Protein AF-A0A9Q3XND7-F1 (afdb_monomer)

Secondary structure (DSSP, 8-state):
-----------------------------------------------------GGG-SEEEEEEEE----SSS-EEEEEETTS-EEEEEETTEEE--BTTB--HHHHHHHHHHHS-TT-EEEEEEPPP-SSSS-GGGEEEEEPPPTTS---SS--SSBHHHHHHHTTSEEETTTTP-SGGGTTS---HHHHTTS-SSTTHHHHHH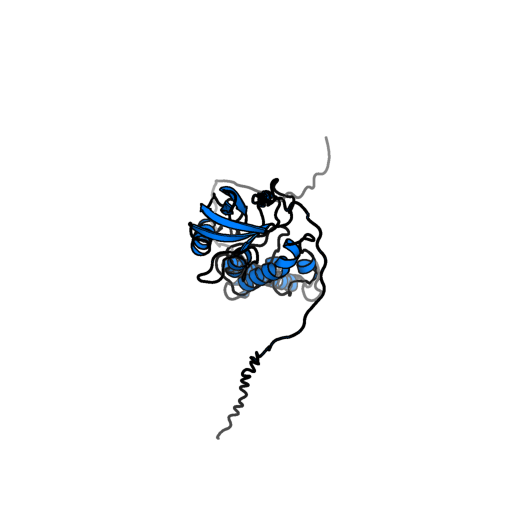HHHHHHHHHHHTT-HHHHHHHHHHHHHHHHHHHHHHHHHHHTTTTT-SSSTT---S-EEE-TT--EEE--------------------------------

Nearest PDB structures (foldseek):
  1o7l-assembly1_B  TM=6.028E-01  e=6.894E-02  Escherichia coli
  1gut-assembly1_C  TM=7.010E-01  e=2.682E-01  Clostridium pasteurianum
  1h9s-assembly1_B  TM=6.160E-01  e=1.245E-01  Escherichia coli
  2k5h-assembly1_A  TM=3.607E-01  e=4.303E-01  Methanothermobacter thermautotrophicus str. Delta H
  5jvh-assembly1_A  TM=6.180E-01  e=2.120E+00  Deinococcus radiodurans R1 = ATCC 13939 = DSM 20539

Radius of gyration: 32.99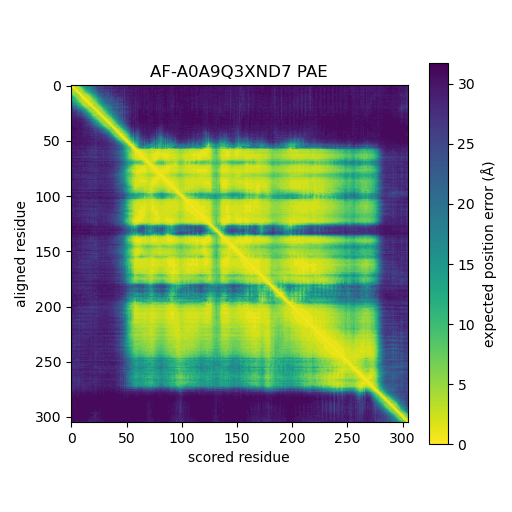 Å; Cα contacts (8 Å, |Δi|>4): 387; chains: 1; bounding box: 56×92×118 Å

Sequence (305 aa):
MSVRKWVYGGCAFATIAMFGSCINHAPDEVGAEGVTSTEGVTSTYSPQPTQTRTKYQDIWVGRVLSYPEIFSSPRLEIELEDGTTRVIEAAHTRRLYCRGTGELEAIGDRLRELTPIGSTITFVRGASTGWFGSDDDAGFIHLPENGRAATVEPFGDSVNEMLLREGRVDIADPTVNLSVMTGKALSAAQYERAPNESPNREYWSALVGAYTDAWDGRLNIQADCRHADDLAVVERDQRDAIDRIRKGPDGLYGTEDDDHNFYEFDIDGNLSIKVPEYSSDSGGSGSSGGGWGSGGGGFCRSRWC

Mean predicted aligned error: 16.5 Å

pLDDT: mean 73.0, std 23.49, range [27.2, 98.06]

Solvent-accessible surface area (backbone atoms only — not comparable to full-atom values): 19233 Å² total; per-residue (Å²): 139,84,89,86,89,88,87,82,88,83,87,83,88,86,81,87,84,86,88,77,89,85,88,88,79,87,84,85,90,87,84,89,85,88,91,82,91,75,98,66,92,76,76,82,76,74,81,68,81,74,78,68,65,63,88,78,49,60,54,43,45,31,30,30,68,52,68,57,88,64,85,52,35,59,44,38,26,29,35,35,88,88,70,50,76,47,69,34,33,35,46,47,40,27,67,38,73,37,96,89,44,61,57,63,65,60,48,52,52,49,48,44,70,76,52,36,74,69,38,48,28,15,37,39,44,34,50,70,80,90,81,65,100,67,44,85,39,25,16,44,40,17,49,37,56,92,97,51,75,38,41,86,65,75,34,84,72,32,52,49,34,52,39,17,39,50,14,57,32,39,51,34,83,64,72,65,68,67,76,86,34,74,95,51,76,86,50,70,71,61,65,66,51,37,49,91,44,72,52,42,39,76,48,36,64,55,40,53,47,24,39,46,53,6,45,78,64,45,24,64,61,30,25,58,41,46,52,52,45,54,50,51,51,50,54,48,55,50,49,55,50,52,52,48,52,33,16,21,94,84,68,47,81,94,54,97,62,42,44,86,72,46,74,44,67,50,96,88,67,50,81,44,76,59,71,79,85,73,76,87,72,90,75,91,78,82,84,88,80,82,89,81,91,86,86,83,85,79,89,80,83,83,85,86,134

Foldseek 3Di:
DDDDDDDDDDDDDDDDDDDDDDDDDDDDDDDDDDDDDDDDPPDPPPPDPPPPPQLPDQKFKWFFADFPQQDWFGWTWTQTPVRDIDIATAAQWTFDDFPNDTCSVVSVVVCCVQHPGGAMWMWRQDDDLPDDPDSSRYTFIAHDDPPDHDDSDGDDHTPLLVCLLQVRIAGVRPGDDCLVQVPHDD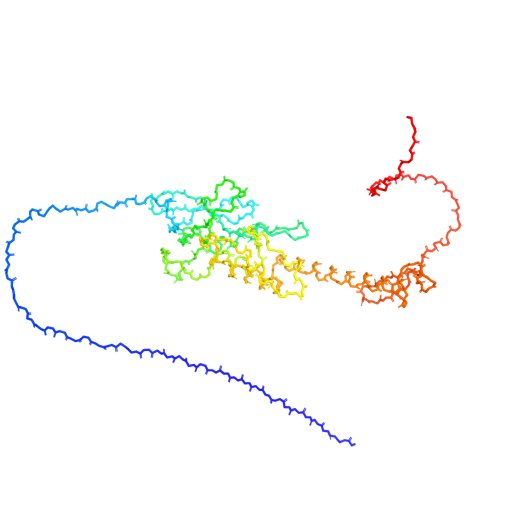DVVVLVSQDPDPPSNVCVVSNVVSNVNCLVVLHDSSVNVNVVSVVVVLVVVVVVVVLQQQCAPVSHPPDPRGDPFDWDADPVRDIDTDDPPPPPDPDDDDDDDDDDDDDDDDDDDDDDD

Structure (mmCIF, N/CA/C/O backbone):
data_AF-A0A9Q3XND7-F1
#
_entry.id   AF-A0A9Q3XND7-F1
#
loop_
_atom_site.group_PDB
_atom_site.id
_atom_site.type_symbol
_atom_site.label_atom_id
_atom_site.label_alt_id
_atom_site.label_comp_id
_atom_site.label_asym_id
_atom_site.label_entity_id
_atom_site.label_seq_id
_atom_site.pdbx_PDB_ins_code
_atom_site.Cartn_x
_atom_site.Cartn_y
_atom_site.Cartn_z
_atom_site.occupancy
_atom_site.B_iso_or_equiv
_atom_site.auth_seq_id
_atom_site.auth_comp_id
_atom_site.auth_asym_id
_atom_site.auth_atom_id
_atom_site.pdbx_PDB_model_num
ATOM 1 N N . MET A 1 1 ? 11.153 -44.136 -41.443 1.00 40.28 1 MET A N 1
ATOM 2 C CA . MET A 1 1 ? 12.018 -44.488 -40.292 1.00 40.28 1 MET A CA 1
ATOM 3 C C . MET A 1 1 ? 11.697 -43.491 -39.182 1.00 40.28 1 MET A C 1
ATOM 5 O O . MET A 1 1 ? 12.041 -42.335 -39.317 1.00 40.28 1 MET A O 1
ATOM 9 N N . SER A 1 2 ? 10.695 -43.742 -38.341 1.00 37.91 2 SER A N 1
ATOM 10 C CA . SER A 1 2 ? 10.697 -44.580 -37.129 1.00 37.91 2 SER A CA 1
ATOM 11 C C . SER A 1 2 ? 11.510 -44.012 -35.950 1.00 37.91 2 SER A C 1
ATOM 13 O O . SER A 1 2 ? 12.695 -44.292 -35.838 1.00 37.91 2 SER A O 1
ATOM 15 N N . VAL A 1 3 ? 10.776 -43.311 -35.070 1.00 43.69 3 VAL A N 1
ATOM 16 C CA . VAL A 1 3 ? 10.759 -43.360 -33.588 1.00 43.69 3 VAL A CA 1
ATOM 17 C C . VAL A 1 3 ? 12.055 -43.038 -32.816 1.00 43.69 3 VAL A C 1
ATOM 19 O O . VAL A 1 3 ? 13.002 -43.812 -32.852 1.00 43.69 3 VAL A O 1
ATOM 22 N N . ARG A 1 4 ? 12.006 -42.018 -31.936 1.00 45.41 4 ARG A N 1
ATOM 23 C CA . ARG A 1 4 ? 11.957 -42.209 -30.463 1.00 45.41 4 ARG A CA 1
ATOM 24 C C . ARG A 1 4 ? 11.701 -40.911 -29.681 1.00 45.41 4 ARG A C 1
ATOM 26 O O . ARG A 1 4 ? 12.410 -39.926 -29.822 1.00 45.41 4 ARG A O 1
ATOM 33 N N . LYS A 1 5 ? 10.661 -40.983 -28.842 1.00 47.28 5 LYS A N 1
ATOM 34 C CA . LYS A 1 5 ? 10.315 -40.082 -27.734 1.00 47.28 5 LYS A CA 1
ATOM 35 C C . LYS A 1 5 ? 11.210 -40.387 -26.528 1.00 47.28 5 LYS A C 1
ATOM 37 O O . LYS A 1 5 ? 11.522 -41.558 -26.322 1.00 47.28 5 LYS A O 1
ATOM 42 N N . TRP A 1 6 ? 11.462 -39.389 -25.683 1.00 47.25 6 TRP A N 1
ATOM 43 C CA . TRP A 1 6 ? 11.723 -39.604 -24.258 1.00 47.25 6 TRP A CA 1
ATOM 44 C C . TRP A 1 6 ? 10.928 -38.601 -23.422 1.00 47.25 6 TRP A C 1
ATOM 46 O O . TRP A 1 6 ? 10.998 -37.395 -23.631 1.00 47.25 6 TRP A O 1
ATOM 56 N N . VAL A 1 7 ? 10.137 -39.167 -22.513 1.00 43.25 7 VAL A N 1
ATOM 57 C CA . VAL A 1 7 ? 9.377 -38.535 -21.436 1.00 43.25 7 VAL A CA 1
ATOM 58 C C . VAL A 1 7 ? 9.975 -39.081 -20.143 1.00 43.25 7 VAL A C 1
ATOM 60 O O . VAL A 1 7 ? 10.061 -40.296 -20.006 1.00 43.25 7 VAL A O 1
ATOM 63 N N . TYR A 1 8 ? 10.332 -38.200 -19.214 1.00 48.06 8 TYR A N 1
ATOM 64 C CA . TYR A 1 8 ? 10.445 -38.439 -17.769 1.00 48.06 8 TYR A CA 1
ATOM 65 C C . TYR A 1 8 ? 10.180 -37.060 -17.131 1.00 48.06 8 TYR A C 1
ATOM 67 O O . TYR A 1 8 ? 10.821 -36.097 -17.529 1.00 48.06 8 TYR A O 1
ATOM 75 N N . GLY A 1 9 ? 9.202 -36.806 -16.258 1.00 38.66 9 GLY A N 1
ATOM 76 C CA . GLY A 1 9 ? 8.489 -37.680 -15.333 1.00 38.66 9 GLY A CA 1
ATOM 77 C C . GLY A 1 9 ? 9.132 -37.567 -13.951 1.00 38.66 9 GLY A C 1
ATOM 78 O O . GLY A 1 9 ? 10.105 -38.265 -13.692 1.00 38.66 9 GLY A O 1
ATOM 79 N N . GLY A 1 10 ? 8.610 -36.692 -13.086 1.00 39.72 10 GLY A N 1
ATOM 80 C CA . GLY A 1 10 ? 9.117 -36.504 -11.724 1.00 39.72 10 GLY A CA 1
ATOM 81 C C . GLY A 1 10 ? 8.263 -35.547 -10.893 1.00 39.72 10 GLY A C 1
ATOM 82 O O . GLY A 1 10 ? 8.660 -34.415 -10.651 1.00 39.72 10 GLY A O 1
ATOM 83 N N . CYS A 1 11 ? 7.078 -36.000 -10.480 1.00 37.44 11 CYS A N 1
ATOM 84 C CA . CYS A 1 11 ? 6.292 -35.376 -9.416 1.00 37.44 11 CYS A CA 1
ATOM 85 C C . CYS A 1 11 ? 6.876 -35.777 -8.054 1.00 37.44 11 CYS A C 1
ATOM 87 O O . CYS A 1 11 ? 7.124 -36.961 -7.831 1.00 37.44 11 CYS A O 1
ATOM 89 N N . ALA A 1 12 ? 7.011 -34.831 -7.127 1.00 43.03 12 ALA A N 1
ATOM 90 C CA . ALA A 1 12 ? 7.201 -35.129 -5.712 1.00 43.03 12 ALA A CA 1
ATOM 91 C C . ALA A 1 12 ? 6.124 -34.395 -4.907 1.00 43.03 12 ALA A C 1
ATOM 93 O O . ALA A 1 12 ? 6.121 -33.171 -4.813 1.00 43.03 12 ALA A O 1
ATOM 94 N N . PHE A 1 13 ? 5.190 -35.174 -4.365 1.00 38.25 13 PHE A N 1
ATOM 95 C CA . PHE A 1 13 ? 4.272 -34.763 -3.312 1.00 38.25 13 PHE A CA 1
ATOM 96 C C . PHE A 1 13 ? 4.969 -34.987 -1.968 1.00 38.25 13 PHE A C 1
ATOM 98 O O . PHE A 1 13 ? 5.513 -36.066 -1.739 1.00 38.25 13 PHE A O 1
ATOM 105 N N . ALA A 1 14 ? 4.919 -34.004 -1.072 1.00 43.53 14 ALA A N 1
ATOM 106 C CA . ALA A 1 14 ? 5.235 -34.200 0.337 1.00 43.53 14 ALA A CA 1
ATOM 107 C C . ALA A 1 14 ? 4.014 -33.788 1.163 1.00 43.53 14 ALA A C 1
ATOM 109 O O . ALA A 1 14 ? 3.559 -32.647 1.103 1.00 43.53 14 ALA A O 1
ATOM 110 N N . THR A 1 15 ? 3.459 -34.751 1.892 1.00 42.66 15 THR A N 1
ATOM 111 C CA . THR A 1 15 ? 2.276 -34.609 2.742 1.00 42.66 15 THR A CA 1
ATOM 112 C C . THR A 1 15 ? 2.693 -34.817 4.200 1.00 42.66 15 THR A C 1
ATOM 114 O O . THR A 1 15 ? 3.280 -35.841 4.522 1.00 42.66 15 THR A O 1
ATOM 117 N N . ILE A 1 16 ? 2.391 -33.808 5.025 1.00 42.16 16 ILE A N 1
ATOM 118 C CA . ILE A 1 16 ? 1.951 -33.790 6.438 1.00 42.16 16 ILE A CA 1
ATOM 119 C C . ILE A 1 16 ? 2.603 -34.758 7.449 1.00 42.16 16 ILE A C 1
ATOM 121 O O . ILE A 1 16 ? 2.462 -35.973 7.359 1.00 42.16 16 ILE A O 1
ATOM 125 N N . ALA A 1 17 ? 3.074 -34.187 8.565 1.00 42.44 17 ALA A N 1
ATOM 126 C CA . ALA A 1 17 ? 2.919 -34.797 9.887 1.00 42.44 17 ALA A CA 1
ATOM 127 C C . ALA A 1 17 ? 2.472 -33.733 10.908 1.00 42.44 17 ALA A C 1
ATOM 129 O O . ALA A 1 17 ? 3.243 -32.856 11.291 1.00 42.44 17 ALA A O 1
ATOM 130 N N . MET A 1 18 ? 1.205 -33.812 11.323 1.00 41.06 18 MET A N 1
ATOM 131 C CA . MET A 1 18 ? 0.688 -33.179 12.536 1.00 41.06 18 MET A CA 1
ATOM 132 C C . MET A 1 18 ? 1.029 -34.080 13.725 1.00 41.06 18 MET A C 1
ATOM 134 O O . MET A 1 18 ? 0.719 -35.270 13.689 1.00 41.06 18 MET A O 1
ATOM 138 N N . PHE A 1 19 ? 1.590 -33.516 14.793 1.00 46.59 19 PHE A N 1
ATOM 139 C CA . PHE A 1 19 ? 1.587 -34.154 16.108 1.00 46.59 19 PHE A CA 1
ATOM 140 C C . PHE A 1 19 ? 0.701 -33.339 17.040 1.00 46.59 19 PHE A C 1
ATOM 142 O O . PHE A 1 19 ? 1.058 -32.248 17.475 1.00 46.59 19 PHE A O 1
ATOM 149 N N . GLY A 1 20 ? -0.482 -33.888 17.300 1.00 31.86 20 GLY A N 1
ATOM 150 C CA . GLY A 1 20 ? -1.363 -33.469 18.371 1.00 31.86 20 GLY A CA 1
ATOM 151 C C . GLY A 1 20 ? -1.272 -34.422 19.563 1.00 31.86 20 GLY A C 1
ATOM 152 O O . GLY A 1 20 ? -1.158 -35.631 19.386 1.00 31.86 20 GLY A O 1
ATOM 153 N N . SER A 1 21 ? -1.447 -33.813 20.737 1.00 35.31 21 SER A N 1
ATOM 154 C CA . SER A 1 21 ? -2.067 -34.340 21.959 1.00 35.31 21 SER A CA 1
ATOM 155 C C . SER A 1 21 ? -1.305 -35.362 22.815 1.00 35.31 21 SER A C 1
ATOM 157 O O . SER A 1 21 ? -0.936 -36.435 22.355 1.00 35.31 21 SER A O 1
ATOM 159 N N . CYS A 1 22 ? -1.190 -35.061 24.115 1.00 34.50 22 CYS A N 1
ATOM 160 C CA . CYS A 1 22 ? -1.987 -35.759 25.131 1.00 34.50 22 CYS A CA 1
ATOM 161 C C . CYS A 1 22 ? -2.033 -34.984 26.463 1.00 34.50 22 CYS A C 1
ATOM 163 O O . CYS A 1 22 ? -1.015 -34.566 27.009 1.00 34.50 22 CYS A O 1
ATOM 165 N N . ILE A 1 23 ? -3.266 -34.829 26.948 1.00 39.59 23 ILE A N 1
ATOM 166 C CA . ILE A 1 23 ? -3.718 -34.392 28.277 1.00 39.59 23 ILE A CA 1
ATOM 167 C C . ILE A 1 23 ? -3.683 -35.600 29.242 1.00 39.59 23 ILE A C 1
ATOM 169 O O . ILE A 1 23 ? -3.682 -36.739 28.770 1.00 39.59 23 ILE A O 1
ATOM 173 N N . ASN A 1 24 ? -3.739 -35.319 30.557 1.00 39.62 24 ASN A N 1
ATOM 174 C CA . ASN A 1 24 ? -4.218 -36.128 31.711 1.00 39.62 24 ASN A CA 1
ATOM 175 C C . ASN A 1 24 ? -3.116 -36.288 32.775 1.00 39.62 24 ASN A C 1
ATOM 177 O O . ASN A 1 24 ? -1.965 -36.504 32.425 1.00 39.62 24 ASN A O 1
ATOM 181 N N . HIS A 1 25 ? -3.343 -36.255 34.089 1.00 37.16 25 HIS A N 1
ATOM 182 C CA . HIS A 1 25 ? -4.507 -36.068 34.961 1.00 37.16 25 HIS A CA 1
ATOM 183 C C . HIS A 1 25 ? -3.920 -35.811 36.369 1.00 37.16 25 HIS A C 1
ATOM 185 O O . HIS A 1 25 ? -2.886 -36.390 36.705 1.00 37.16 25 HIS A O 1
ATOM 191 N N . ALA A 1 26 ? -4.576 -34.992 37.196 1.00 42.53 26 ALA A N 1
ATOM 192 C CA . ALA A 1 26 ? -4.377 -35.010 38.651 1.00 42.53 26 ALA A CA 1
ATOM 193 C C . ALA A 1 26 ? -5.002 -36.286 39.257 1.00 42.53 26 ALA A C 1
ATOM 195 O O . ALA A 1 26 ? -5.875 -36.886 38.619 1.00 42.53 26 ALA A O 1
ATOM 196 N N . PRO A 1 27 ? -4.563 -36.711 40.457 1.00 53.28 27 PRO A N 1
ATOM 197 C CA . PRO A 1 27 ? -5.452 -36.517 41.613 1.00 53.28 27 PRO A CA 1
ATOM 198 C C . PRO A 1 27 ? -4.756 -36.215 42.967 1.00 53.28 27 PRO A C 1
ATOM 200 O O . PRO A 1 27 ? -3.707 -36.769 43.283 1.00 53.28 27 PRO A O 1
ATOM 203 N N . ASP A 1 28 ? -5.396 -35.309 43.714 1.00 39.88 28 ASP A N 1
ATOM 204 C CA . ASP A 1 28 ? -5.837 -35.308 45.128 1.00 39.88 28 ASP A CA 1
ATOM 205 C C . ASP A 1 28 ? -4.973 -35.773 46.332 1.00 39.88 28 ASP A C 1
ATOM 207 O O . ASP A 1 28 ? -4.565 -36.925 46.426 1.00 39.88 28 ASP A O 1
ATOM 211 N N . GLU A 1 29 ? -4.907 -34.831 47.302 1.00 41.03 29 GLU A N 1
ATOM 212 C CA . GLU A 1 29 ? -4.984 -34.898 48.793 1.00 41.03 29 GLU A CA 1
ATOM 213 C C . GLU A 1 29 ? -3.935 -35.740 49.581 1.00 41.03 29 GLU A C 1
ATOM 215 O O . GLU A 1 29 ? -3.416 -36.731 49.095 1.00 41.03 29 GLU A O 1
ATOM 220 N N . VAL A 1 30 ? -3.482 -35.440 50.817 1.00 40.94 30 VAL A N 1
ATOM 221 C CA . VAL A 1 30 ? -4.137 -34.969 52.062 1.00 40.94 30 VAL A CA 1
ATOM 222 C C . VAL A 1 30 ? -3.067 -34.473 53.085 1.00 40.94 30 VAL A C 1
ATOM 224 O O . VAL A 1 30 ? -1.967 -35.025 53.119 1.00 40.94 30 VAL A O 1
ATOM 227 N N . GLY A 1 31 ? -3.427 -33.547 53.998 1.00 36.25 31 GLY A N 1
ATOM 228 C CA . GLY A 1 31 ? -2.846 -33.388 55.362 1.00 36.25 31 GLY A CA 1
ATOM 229 C C . GLY A 1 31 ? -2.309 -31.975 55.688 1.00 36.25 31 GLY A C 1
ATOM 230 O O . GLY A 1 31 ? -1.262 -31.608 55.172 1.00 36.25 31 GLY A O 1
ATOM 231 N N . ALA A 1 32 ? -3.028 -31.064 56.375 1.00 40.78 32 ALA A N 1
ATOM 232 C CA . ALA A 1 32 ? -3.323 -30.982 57.830 1.00 40.78 32 ALA A CA 1
ATOM 233 C C . ALA A 1 32 ? -2.024 -30.846 58.679 1.00 40.78 32 ALA A C 1
ATOM 235 O O . ALA A 1 32 ? -1.130 -31.659 58.506 1.00 40.78 32 ALA A O 1
ATOM 236 N N . GLU A 1 33 ? -1.763 -29.897 59.591 1.00 37.84 33 GLU A N 1
ATOM 237 C CA . GLU A 1 33 ? -2.506 -28.896 60.381 1.00 37.84 33 GLU A CA 1
ATOM 238 C C . GLU A 1 33 ? -1.514 -27.793 60.856 1.00 37.84 33 GLU A C 1
ATOM 240 O O . GLU A 1 33 ? -0.303 -28.016 60.836 1.00 37.84 33 GLU A O 1
ATOM 245 N N . GLY A 1 34 ? -1.987 -26.642 61.367 1.00 34.28 34 GLY A N 1
ATOM 246 C CA . GLY A 1 34 ? -1.123 -25.712 62.124 1.00 34.28 34 GLY A CA 1
ATOM 247 C C . GLY A 1 34 ? -1.685 -24.306 62.380 1.00 34.28 34 GLY A C 1
ATOM 248 O O . GLY A 1 34 ? -1.517 -23.403 61.573 1.00 34.28 34 GLY A O 1
ATOM 249 N N . VAL A 1 35 ? -2.330 -24.134 63.534 1.00 41.91 35 VAL A N 1
ATOM 250 C CA . VAL A 1 35 ? -3.026 -22.951 64.086 1.00 41.91 35 VAL A CA 1
ATOM 251 C C . VAL A 1 35 ? -2.103 -21.766 64.428 1.00 41.91 35 VAL A C 1
ATOM 253 O O . VAL A 1 35 ? -1.100 -21.988 65.097 1.00 41.91 35 VAL A O 1
ATOM 256 N N . THR A 1 36 ? -2.501 -20.509 64.146 1.00 36.97 36 THR A N 1
ATOM 257 C CA . THR A 1 36 ? -2.628 -19.417 65.159 1.00 36.97 36 THR A CA 1
ATOM 258 C C . THR A 1 36 ? -3.337 -18.162 64.624 1.00 36.97 36 THR A C 1
ATOM 260 O O . THR A 1 36 ? -3.051 -17.683 63.531 1.00 36.97 36 THR A O 1
ATOM 263 N N . SER A 1 37 ? -4.264 -17.634 65.431 1.00 41.84 37 SER A N 1
ATOM 264 C CA . SER A 1 37 ? -5.029 -16.402 65.212 1.00 41.84 37 SER A CA 1
ATOM 265 C C . SER A 1 37 ? -4.185 -15.133 65.314 1.00 41.84 37 SER A C 1
ATOM 267 O O . SER A 1 37 ? -3.451 -14.967 66.287 1.00 41.84 37 SER A O 1
ATOM 269 N N . THR A 1 38 ? -4.462 -14.169 64.433 1.00 40.75 38 THR A N 1
ATOM 270 C CA . THR A 1 38 ? -4.345 -12.742 64.759 1.00 40.75 38 THR A CA 1
ATOM 271 C C . THR A 1 38 ? -5.534 -12.010 64.150 1.00 40.75 38 THR A C 1
ATOM 273 O O . THR A 1 38 ? -5.731 -12.016 62.936 1.00 40.75 38 THR A O 1
ATOM 276 N N . GLU A 1 39 ? -6.351 -11.409 65.008 1.00 46.00 39 GLU A N 1
ATOM 277 C CA . GLU A 1 39 ? -7.428 -10.504 64.626 1.00 46.00 39 GLU A CA 1
ATOM 278 C C . GLU A 1 39 ? -6.832 -9.289 63.905 1.00 46.00 39 GLU A C 1
ATOM 280 O O . GLU A 1 39 ? -6.068 -8.512 64.476 1.00 46.00 39 GLU A O 1
ATOM 285 N N . GLY A 1 40 ? -7.175 -9.139 62.629 1.00 37.16 40 GLY A N 1
ATOM 286 C CA . GLY A 1 40 ? -6.847 -7.979 61.814 1.00 37.16 40 GLY A CA 1
ATOM 287 C C . GLY A 1 40 ? -8.099 -7.542 61.074 1.00 37.16 40 GLY A C 1
ATOM 288 O O . GLY A 1 40 ? -8.629 -8.281 60.245 1.00 37.16 40 GLY A O 1
ATOM 289 N N . VAL A 1 41 ? -8.589 -6.350 61.409 1.00 43.19 41 VAL A N 1
ATOM 290 C CA . VAL A 1 41 ? -9.704 -5.664 60.749 1.00 43.19 41 VAL A CA 1
ATOM 291 C C . VAL A 1 41 ? -9.487 -5.701 59.234 1.00 43.19 41 VAL A C 1
ATOM 293 O O . VAL A 1 41 ? -8.657 -4.974 58.693 1.00 43.19 41 VAL A O 1
ATOM 296 N N . THR A 1 42 ? -10.217 -6.577 58.544 1.00 33.91 42 THR A N 1
ATOM 297 C CA . THR A 1 42 ? -10.163 -6.668 57.086 1.00 33.91 42 THR A CA 1
ATOM 298 C C . THR A 1 42 ? -11.093 -5.600 56.534 1.00 33.91 42 THR A C 1
ATOM 300 O O . THR A 1 42 ? -12.298 -5.801 56.395 1.00 33.91 42 THR A O 1
ATOM 303 N N . SER A 1 43 ? -10.519 -4.425 56.276 1.00 40.47 43 SER A N 1
ATOM 304 C CA . SER A 1 43 ? -11.125 -3.414 55.417 1.00 40.47 43 SER A CA 1
ATOM 305 C C . SER A 1 43 ? -11.456 -4.076 54.082 1.00 40.47 43 SER A C 1
ATOM 307 O O . SER A 1 43 ? -10.560 -4.521 53.363 1.00 40.47 43 SER A O 1
ATOM 309 N N . THR A 1 44 ? -12.744 -4.197 53.769 1.00 35.84 44 THR A N 1
ATOM 310 C CA . THR A 1 44 ? -13.216 -4.650 52.461 1.00 35.84 44 THR A CA 1
ATOM 311 C C . THR A 1 44 ? -12.940 -3.520 51.473 1.00 35.84 44 THR A C 1
ATOM 313 O O . THR A 1 44 ? -13.799 -2.694 51.173 1.00 35.84 44 THR A O 1
ATOM 316 N N . TYR A 1 45 ? -11.691 -3.431 51.017 1.00 37.06 45 TYR A N 1
ATOM 317 C CA . TYR A 1 45 ? -11.328 -2.610 49.876 1.00 37.06 45 TYR A CA 1
ATOM 318 C C . TYR A 1 45 ? -11.985 -3.249 48.657 1.00 37.06 45 TYR A C 1
ATOM 320 O O . TYR A 1 45 ? -11.495 -4.234 48.112 1.00 37.06 45 TYR A O 1
ATOM 328 N N . SER A 1 46 ? -13.144 -2.724 48.273 1.00 35.25 46 SER A N 1
ATOM 329 C CA . SER A 1 46 ? -13.654 -2.892 46.920 1.00 35.25 46 SER A CA 1
ATOM 330 C C . SER A 1 46 ? -12.740 -2.047 46.035 1.00 35.25 46 SER A C 1
ATOM 332 O O . SER A 1 46 ? -12.814 -0.819 46.149 1.00 35.25 46 SER A O 1
ATOM 334 N N . PRO A 1 47 ? -11.857 -2.624 45.197 1.00 35.56 47 PRO A N 1
ATOM 335 C CA . PRO A 1 47 ? -11.147 -1.815 44.225 1.00 35.56 47 PRO A CA 1
ATOM 336 C C . PRO A 1 47 ? -12.210 -1.174 43.332 1.00 35.56 47 PRO A C 1
ATOM 338 O O . PRO A 1 47 ? -12.908 -1.859 42.585 1.00 35.56 47 PRO A O 1
ATOM 341 N N . GLN A 1 48 ? -12.384 0.145 43.443 1.00 33.47 48 GLN A N 1
ATOM 342 C CA . GLN A 1 48 ? -12.988 0.881 42.343 1.00 33.47 48 GLN A CA 1
ATOM 343 C C . GLN A 1 48 ? -12.115 0.598 41.116 1.00 33.47 48 GLN A C 1
ATOM 345 O O . GLN A 1 48 ? -10.886 0.628 41.258 1.00 33.47 48 GLN A O 1
ATOM 350 N N . PRO A 1 49 ? -12.700 0.302 39.940 1.00 33.94 49 PRO A N 1
ATOM 351 C CA . PRO A 1 49 ? -11.921 0.168 38.722 1.00 33.94 49 PRO A CA 1
ATOM 352 C C . PRO A 1 49 ? -11.132 1.462 38.570 1.00 33.94 49 PRO A C 1
ATOM 354 O O . PRO A 1 49 ? -11.693 2.544 38.386 1.00 33.94 49 PRO A O 1
ATOM 357 N N . THR A 1 50 ? -9.820 1.357 38.758 1.00 35.28 50 THR A N 1
ATOM 358 C CA . THR A 1 50 ? -8.912 2.453 38.474 1.00 35.28 50 THR A CA 1
ATOM 359 C C . THR A 1 50 ? -9.044 2.638 36.975 1.00 35.28 50 THR A C 1
ATOM 361 O O . THR A 1 50 ? -8.632 1.762 36.221 1.00 35.28 50 THR A O 1
ATOM 364 N N . GLN A 1 51 ? -9.726 3.705 36.551 1.00 38.47 51 GLN A N 1
ATOM 365 C CA . GLN A 1 51 ? -9.773 4.119 35.154 1.00 38.47 51 GLN A CA 1
ATOM 366 C C . GLN A 1 51 ? -8.339 4.454 34.753 1.00 38.47 51 GLN A C 1
ATOM 368 O O . GLN A 1 51 ? -7.880 5.591 34.871 1.00 38.47 51 GLN A O 1
ATOM 373 N N . THR A 1 52 ? -7.583 3.432 34.366 1.00 41.59 52 THR A N 1
ATOM 374 C CA . THR A 1 52 ? -6.300 3.604 33.708 1.00 41.59 52 THR A CA 1
ATOM 375 C C . THR A 1 52 ? -6.607 4.428 32.476 1.00 41.59 52 THR A C 1
ATOM 377 O O . THR A 1 52 ? -7.441 4.041 31.666 1.00 41.59 52 THR A O 1
ATOM 380 N N . ARG A 1 53 ? -6.024 5.622 32.392 1.00 51.06 53 ARG A N 1
ATOM 381 C CA . ARG A 1 53 ? -6.310 6.575 31.324 1.00 51.06 53 ARG A CA 1
ATOM 382 C C . ARG A 1 53 ? -5.851 5.954 30.005 1.00 51.06 53 ARG A C 1
ATOM 384 O O . ARG A 1 53 ? -4.669 6.037 29.679 1.00 51.06 53 ARG A O 1
ATOM 391 N N . THR A 1 54 ? -6.789 5.337 29.286 1.00 58.06 54 THR A N 1
ATOM 392 C CA . THR A 1 54 ? -6.585 4.492 28.096 1.00 58.06 54 THR A CA 1
ATOM 393 C C . THR A 1 54 ? -5.676 5.163 27.071 1.00 58.06 54 THR A C 1
ATOM 395 O O . THR A 1 54 ? -4.820 4.518 26.486 1.00 58.06 54 THR A O 1
ATOM 398 N N . LYS A 1 55 ? -5.738 6.501 26.967 1.00 51.44 55 LYS A N 1
ATOM 399 C CA . LYS A 1 55 ? -4.876 7.328 26.101 1.00 51.44 55 LYS A CA 1
ATOM 400 C C . LYS A 1 55 ? -3.364 7.040 26.216 1.00 51.44 55 LYS A C 1
ATOM 402 O O . LYS A 1 55 ? -2.643 7.253 25.247 1.00 51.44 55 LYS A O 1
ATOM 407 N N . TYR A 1 56 ? -2.863 6.633 27.381 1.00 58.78 56 TYR A N 1
ATOM 408 C CA . TYR A 1 56 ? -1.427 6.380 27.582 1.00 58.78 56 TYR A CA 1
ATOM 409 C C . TYR A 1 56 ? -1.037 4.908 27.460 1.00 58.78 56 TYR A C 1
ATOM 411 O O . TYR A 1 56 ? 0.113 4.574 27.719 1.00 58.78 56 TYR A O 1
ATOM 419 N N . GLN A 1 57 ? -1.984 4.036 27.118 1.00 62.09 57 GLN A N 1
ATOM 420 C CA . GLN A 1 57 ? -1.681 2.647 26.810 1.00 62.09 57 GLN A CA 1
ATOM 421 C C . GLN A 1 57 ? -1.163 2.541 25.376 1.00 62.09 57 GLN A C 1
ATOM 423 O O . GLN A 1 57 ? -1.619 3.272 24.495 1.00 62.09 57 GLN A O 1
ATOM 428 N N . ASP A 1 58 ? -0.241 1.608 25.161 1.00 81.62 58 ASP A N 1
ATOM 429 C CA . ASP A 1 58 ? 0.322 1.306 23.841 1.00 81.62 58 ASP A CA 1
ATOM 430 C C . ASP A 1 58 ? -0.644 0.476 22.983 1.00 81.62 58 ASP A C 1
ATOM 432 O O . ASP A 1 58 ? -0.471 0.364 21.774 1.00 81.62 58 ASP A O 1
ATOM 436 N N . ILE A 1 59 ? -1.680 -0.105 23.598 1.00 90.06 59 ILE A N 1
ATOM 437 C CA . ILE A 1 59 ? -2.697 -0.908 22.921 1.00 90.06 59 ILE A CA 1
ATOM 438 C C . ILE A 1 59 ? -4.078 -0.462 23.385 1.00 90.06 59 ILE A C 1
ATOM 440 O O . ILE A 1 59 ? -4.335 -0.372 24.586 1.00 90.06 59 ILE A O 1
ATOM 444 N N . TRP A 1 60 ? -4.970 -0.213 22.430 1.00 92.12 60 TRP A N 1
ATOM 445 C CA . TRP A 1 60 ? -6.363 0.143 22.660 1.00 92.12 60 TRP A CA 1
ATOM 446 C C . TRP A 1 60 ? -7.285 -0.922 22.082 1.00 92.12 60 TRP A C 1
ATOM 448 O O . TRP A 1 60 ? -7.063 -1.426 20.984 1.00 92.12 60 TRP A O 1
ATOM 458 N N . VAL A 1 61 ? -8.365 -1.218 22.796 1.00 94.44 61 VAL A N 1
ATOM 459 C CA . VAL A 1 61 ? -9.519 -1.921 22.236 1.00 94.44 61 VAL A CA 1
ATOM 460 C C . VAL A 1 61 ? -10.618 -0.891 22.047 1.00 94.44 61 VAL A C 1
ATOM 462 O O . VAL A 1 61 ? -10.910 -0.109 22.955 1.00 94.44 61 VAL A O 1
ATOM 465 N N . GLY A 1 62 ? -11.200 -0.855 20.853 1.00 95.12 62 GLY A N 1
ATOM 466 C CA . GLY A 1 62 ? -12.207 0.143 20.527 1.00 95.12 62 GLY A CA 1
ATOM 467 C C . GLY A 1 62 ? -13.223 -0.336 19.509 1.00 95.12 62 GLY A C 1
ATOM 468 O O . GLY A 1 62 ? -13.045 -1.363 18.856 1.00 95.12 62 GLY A O 1
ATOM 469 N N . ARG A 1 63 ? -14.310 0.421 19.383 1.00 97.62 63 ARG A N 1
ATOM 470 C CA . ARG A 1 63 ? -15.384 0.185 18.418 1.00 97.62 63 ARG A CA 1
ATOM 471 C C . ARG A 1 63 ? -15.346 1.230 17.316 1.00 97.62 63 ARG A C 1
ATOM 473 O O . ARG A 1 63 ? -15.286 2.418 17.610 1.00 97.62 63 ARG A O 1
ATOM 480 N N . VAL A 1 64 ? -15.451 0.801 16.063 1.00 97.94 64 VAL A N 1
ATOM 481 C CA . VAL A 1 64 ? -15.482 1.701 14.904 1.00 97.94 64 VAL A CA 1
ATOM 482 C C . VAL A 1 64 ? -16.774 2.512 14.902 1.00 97.94 64 VAL A C 1
ATOM 484 O O . VAL A 1 64 ? -17.869 1.946 14.901 1.00 97.94 64 VAL A O 1
ATOM 487 N N . LEU A 1 65 ? -16.647 3.837 14.887 1.00 98.06 65 LEU A N 1
ATOM 488 C CA . LEU A 1 65 ? -17.762 4.782 14.851 1.00 98.06 65 LEU A CA 1
ATOM 489 C C . LEU A 1 65 ? -17.977 5.361 13.455 1.00 98.06 65 LEU A C 1
ATOM 491 O O . LEU A 1 65 ? -19.109 5.418 12.975 1.00 98.06 65 LEU A O 1
ATOM 495 N N . SER A 1 66 ? -16.903 5.828 12.820 1.00 97.50 66 SER A N 1
ATOM 496 C CA . SER A 1 66 ? -16.975 6.550 11.552 1.00 97.50 66 SER A CA 1
ATOM 497 C C . SER A 1 66 ? -15.659 6.455 10.769 1.00 97.50 66 SER A C 1
ATOM 499 O O . SER A 1 66 ? -14.651 5.952 11.271 1.00 97.50 66 SER A O 1
ATOM 501 N N . TYR A 1 67 ? -15.674 6.946 9.528 1.00 95.62 67 TYR A N 1
ATOM 502 C CA . TYR A 1 67 ? -14.492 7.061 8.670 1.00 95.62 67 TYR A CA 1
ATOM 503 C C . TYR A 1 67 ? -14.295 8.539 8.341 1.00 95.62 67 TYR A C 1
ATOM 505 O O . TYR A 1 67 ? -14.981 9.058 7.452 1.00 95.62 67 TYR A O 1
ATOM 513 N N . PRO A 1 68 ? -13.407 9.235 9.069 1.00 91.81 68 PRO A N 1
ATOM 514 C CA . PRO A 1 68 ? -13.009 10.591 8.728 1.00 91.81 68 PRO A CA 1
ATOM 515 C C . PRO A 1 68 ? -12.476 10.673 7.295 1.00 91.81 68 PRO A C 1
ATOM 517 O O . PRO A 1 68 ? -12.058 9.673 6.709 1.00 91.81 68 PRO A O 1
ATOM 520 N N . GLU A 1 69 ? -12.460 11.881 6.734 1.00 87.31 69 GLU A N 1
ATOM 521 C CA . GLU A 1 69 ? -11.907 12.102 5.399 1.00 87.31 69 GLU A CA 1
ATOM 522 C C . GLU A 1 69 ? -10.446 11.621 5.321 1.00 87.31 69 GLU A C 1
ATOM 524 O O . GLU A 1 69 ? -9.599 11.954 6.162 1.00 87.31 69 GLU A O 1
ATOM 529 N N . ILE A 1 70 ? -10.176 10.800 4.304 1.00 80.88 70 ILE A N 1
ATOM 530 C CA . ILE A 1 70 ? -8.862 10.228 4.019 1.00 80.88 70 ILE A CA 1
ATOM 531 C C . ILE A 1 70 ? -8.097 11.242 3.166 1.00 80.88 70 ILE A C 1
ATOM 533 O O . ILE A 1 70 ? -8.366 11.386 1.975 1.00 80.88 70 ILE A O 1
ATOM 537 N N . PHE A 1 71 ? -7.137 11.943 3.771 1.00 76.94 71 PHE A N 1
ATOM 538 C CA . PHE A 1 71 ? -6.276 12.892 3.055 1.00 76.94 71 PHE A CA 1
ATOM 539 C C . PHE A 1 71 ? -5.068 12.192 2.431 1.00 76.94 71 PHE A C 1
ATOM 541 O O . PHE A 1 71 ? -4.854 12.234 1.219 1.00 76.94 71 PHE A O 1
ATOM 548 N N . SER A 1 72 ? -4.282 11.536 3.279 1.00 82.06 72 SER A N 1
ATOM 549 C CA . SER A 1 72 ? -3.049 10.849 2.900 1.00 82.06 72 SER A CA 1
ATOM 550 C C . SER A 1 72 ? -3.054 9.393 3.313 1.00 82.06 72 SER A C 1
ATOM 552 O O . SER A 1 72 ? -2.494 8.594 2.585 1.00 82.06 72 SER A O 1
ATOM 554 N N . SER A 1 73 ? -3.702 9.037 4.416 1.00 88.12 73 SER A N 1
ATOM 555 C CA . SER A 1 73 ? -3.588 7.708 5.011 1.00 88.12 73 SER A CA 1
ATOM 556 C C . SER A 1 73 ? -4.960 7.209 5.465 1.00 88.12 73 SER A C 1
ATOM 558 O O . SER A 1 73 ? -5.818 8.038 5.792 1.00 88.12 73 SER A O 1
ATOM 560 N N . PRO A 1 74 ? -5.199 5.886 5.492 1.00 92.19 74 PRO A N 1
ATOM 561 C CA . PRO A 1 74 ? -6.433 5.304 6.016 1.00 92.19 74 PRO A CA 1
ATOM 562 C C . PRO A 1 74 ? -6.671 5.719 7.474 1.00 92.19 74 PRO A C 1
ATOM 564 O O . PRO A 1 74 ? -5.765 5.621 8.304 1.00 92.19 74 PRO A O 1
ATOM 567 N N . ARG A 1 75 ? -7.890 6.176 7.790 1.00 93.31 75 ARG A N 1
ATOM 568 C CA . ARG A 1 75 ? -8.258 6.683 9.121 1.00 93.31 75 ARG A CA 1
ATOM 569 C C . ARG A 1 75 ? -9.594 6.131 9.593 1.00 93.31 75 ARG A C 1
ATOM 571 O O . ARG A 1 75 ? -10.513 5.951 8.795 1.00 93.31 75 ARG A O 1
ATOM 578 N N . LEU A 1 76 ? -9.699 5.922 10.901 1.00 95.06 76 LEU A N 1
ATOM 579 C CA . LEU A 1 76 ? -10.908 5.475 11.589 1.00 95.06 76 LEU A CA 1
ATOM 580 C C . LEU A 1 76 ? -11.190 6.397 12.767 1.00 95.06 76 LEU A C 1
ATOM 582 O O . LEU A 1 76 ? -10.271 6.800 13.471 1.00 95.06 76 LEU A O 1
ATOM 586 N N . GLU A 1 77 ? -12.458 6.683 13.027 1.00 96.00 77 GLU A N 1
ATOM 587 C CA . GLU A 1 77 ? -12.877 7.174 14.335 1.00 96.00 77 GLU A CA 1
ATOM 588 C C . GLU A 1 77 ? -13.353 5.988 15.170 1.00 96.00 77 GLU A C 1
ATOM 590 O O . GLU A 1 77 ? -14.220 5.226 14.734 1.00 96.00 77 GLU A O 1
ATOM 595 N N . ILE A 1 78 ? -12.788 5.830 16.364 1.00 96.44 78 ILE A N 1
ATOM 596 C CA . ILE A 1 78 ? -13.110 4.750 17.292 1.00 96.44 78 ILE A CA 1
ATOM 597 C C . ILE A 1 78 ? -13.562 5.291 18.645 1.00 96.44 78 ILE A C 1
ATOM 599 O O . ILE A 1 78 ? -13.130 6.357 19.082 1.00 96.44 78 ILE A O 1
ATOM 603 N N . GLU A 1 79 ? -14.404 4.523 19.322 1.00 96.19 79 GLU A N 1
ATOM 604 C CA . GLU A 1 79 ? -14.748 4.698 20.731 1.00 96.19 79 GLU A CA 1
ATOM 605 C C . GLU A 1 79 ? -13.972 3.691 21.575 1.00 96.19 79 GLU A C 1
ATOM 607 O O . GLU A 1 79 ? -14.015 2.492 21.298 1.00 96.19 79 GLU A O 1
ATOM 612 N N . LEU A 1 80 ? -13.272 4.175 22.596 1.00 93.38 80 LEU A N 1
ATOM 613 C CA . LEU A 1 80 ? -12.533 3.358 23.554 1.00 93.38 80 LEU A CA 1
ATOM 614 C C . LEU A 1 80 ? -13.442 2.880 24.696 1.00 93.38 80 LEU A C 1
ATOM 616 O O . LEU A 1 80 ? -14.532 3.409 24.907 1.00 93.38 80 LEU A O 1
ATOM 620 N N . GLU A 1 81 ? -12.973 1.911 25.485 1.00 88.25 81 GLU A N 1
ATOM 621 C CA . GLU A 1 81 ? -13.726 1.371 26.632 1.00 88.25 81 GLU A CA 1
ATOM 622 C C . GLU A 1 81 ? -14.110 2.428 27.682 1.00 88.25 81 GLU A C 1
ATOM 624 O O . GLU A 1 81 ? -15.140 2.307 28.343 1.00 88.25 81 GLU A O 1
ATOM 629 N N . ASP A 1 82 ? -13.311 3.490 27.822 1.00 87.06 82 ASP A N 1
ATOM 630 C CA . ASP A 1 82 ? -13.594 4.614 28.722 1.00 87.06 82 ASP A CA 1
ATOM 631 C C . ASP A 1 82 ? -14.624 5.618 28.162 1.00 87.06 82 ASP A C 1
ATOM 633 O O . ASP A 1 82 ? -14.898 6.642 28.793 1.00 87.06 82 ASP A O 1
ATOM 637 N N . GLY A 1 83 ? -15.200 5.329 26.989 1.00 90.06 83 GLY A N 1
ATOM 638 C CA . GLY A 1 83 ? -16.166 6.171 26.285 1.00 90.06 83 GLY A CA 1
ATOM 639 C C . GLY A 1 83 ? -15.539 7.357 25.552 1.00 90.06 83 GLY A C 1
ATOM 640 O O . GLY A 1 83 ? -16.262 8.201 25.021 1.00 90.06 83 GLY A O 1
ATOM 641 N N . THR A 1 84 ? -14.207 7.476 25.527 1.00 90.94 84 THR A N 1
ATOM 642 C CA . THR A 1 84 ? -13.544 8.531 24.758 1.00 90.94 84 THR A CA 1
ATOM 643 C C . THR A 1 84 ? -13.453 8.166 23.283 1.00 90.94 84 THR A C 1
ATOM 645 O O . THR A 1 84 ? -13.244 7.010 22.923 1.00 90.94 84 THR A O 1
ATOM 648 N N . THR A 1 85 ? -13.581 9.172 22.416 1.00 93.75 85 THR A N 1
ATOM 649 C CA . THR A 1 85 ? -13.387 9.001 20.976 1.00 93.75 85 THR A CA 1
ATOM 650 C C . THR A 1 85 ? -11.973 9.391 20.549 1.00 93.75 85 THR A C 1
ATOM 652 O O . THR A 1 85 ? -11.346 10.310 21.102 1.00 93.75 85 THR A O 1
ATOM 655 N N . ARG A 1 86 ? -11.450 8.665 19.560 1.00 91.56 86 ARG A N 1
ATOM 656 C CA . ARG A 1 86 ? -10.142 8.900 18.940 1.00 91.56 86 ARG A CA 1
ATOM 657 C C . ARG A 1 86 ? -10.243 8.747 17.437 1.00 91.56 86 ARG A C 1
ATOM 659 O O . ARG A 1 86 ? -10.923 7.849 16.957 1.00 91.56 86 ARG A O 1
ATOM 666 N N . VAL A 1 87 ? -9.526 9.598 16.712 1.00 92.69 87 VAL A N 1
ATOM 667 C CA . VAL A 1 87 ? -9.295 9.398 15.284 1.00 92.69 87 VAL A CA 1
ATOM 668 C C . VAL A 1 87 ? -7.920 8.786 15.132 1.00 92.69 87 VAL A C 1
ATOM 670 O O . VAL A 1 87 ? -6.935 9.468 15.381 1.00 92.69 87 VAL A O 1
ATOM 673 N N . ILE A 1 88 ? -7.876 7.525 14.724 1.00 92.38 88 ILE A N 1
ATOM 674 C CA . ILE A 1 88 ? -6.644 6.779 14.507 1.00 92.38 88 ILE A CA 1
ATOM 675 C C . ILE A 1 88 ? -6.286 6.704 13.026 1.00 92.38 88 ILE A C 1
ATOM 677 O O . ILE A 1 88 ? -7.155 6.771 12.152 1.00 92.38 88 ILE A O 1
ATOM 681 N N . GLU A 1 89 ? -5.000 6.547 12.753 1.00 92.12 89 GLU A N 1
ATOM 682 C CA . GLU A 1 89 ? -4.418 6.450 11.420 1.00 92.12 89 GLU A CA 1
ATOM 683 C C . GLU A 1 89 ? -3.630 5.146 11.270 1.00 92.12 89 GLU A C 1
ATOM 685 O O . GLU A 1 89 ? -2.935 4.709 12.188 1.00 92.12 89 GLU A O 1
ATOM 690 N N . ALA A 1 90 ? -3.728 4.516 10.101 1.00 92.44 90 ALA A N 1
ATOM 691 C CA . ALA A 1 90 ? -2.931 3.343 9.775 1.00 92.44 90 ALA A CA 1
ATOM 692 C C . ALA A 1 90 ? -1.463 3.750 9.533 1.00 92.44 90 ALA A C 1
ATOM 694 O O . ALA A 1 90 ? -1.109 4.265 8.468 1.00 92.44 90 ALA A O 1
ATOM 695 N N . ALA A 1 91 ? -0.603 3.504 10.524 1.00 90.19 91 ALA A N 1
ATOM 696 C CA . ALA A 1 91 ? 0.823 3.812 10.486 1.00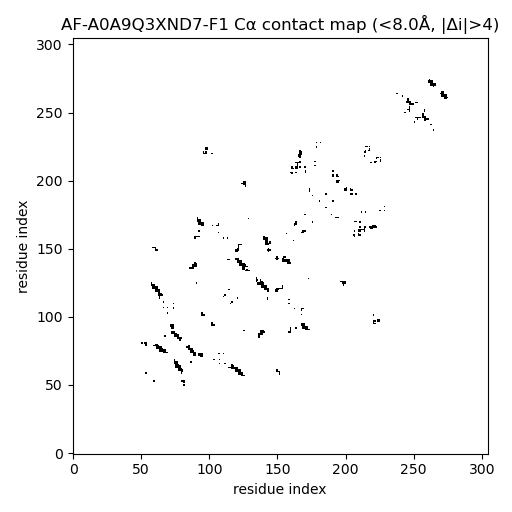 90.19 91 ALA A CA 1
ATOM 697 C C . ALA A 1 91 ? 1.515 3.224 9.254 1.00 90.19 91 ALA A C 1
ATOM 699 O O . ALA A 1 91 ? 1.204 2.118 8.802 1.00 90.19 91 ALA A O 1
ATOM 700 N N . HIS A 1 92 ? 2.486 3.981 8.742 1.00 89.00 92 HIS A N 1
ATOM 701 C CA . HIS A 1 92 ? 3.314 3.642 7.585 1.00 89.00 92 HIS A CA 1
ATOM 702 C C . HIS A 1 92 ? 2.561 3.384 6.284 1.00 89.00 92 HIS A C 1
ATOM 704 O O . HIS A 1 92 ? 3.185 2.994 5.304 1.00 89.00 92 HIS A O 1
ATOM 710 N N . THR A 1 93 ? 1.251 3.604 6.232 1.00 91.44 93 THR A N 1
ATOM 711 C CA . THR A 1 93 ? 0.484 3.469 4.997 1.00 91.44 93 THR A CA 1
ATOM 712 C C . THR A 1 93 ? 0.086 4.842 4.509 1.00 91.44 93 THR A C 1
ATOM 714 O O . THR A 1 93 ? -0.396 5.665 5.281 1.00 91.44 93 THR A O 1
ATOM 717 N N . ARG A 1 94 ? 0.262 5.092 3.217 1.00 90.25 94 ARG A N 1
ATOM 718 C CA . ARG A 1 94 ? -0.294 6.280 2.578 1.00 90.25 94 ARG A CA 1
ATOM 719 C C . ARG A 1 94 ? -0.936 5.916 1.248 1.00 90.25 94 ARG A C 1
ATOM 721 O O . ARG A 1 94 ? -0.754 4.835 0.694 1.00 90.25 94 ARG A O 1
ATOM 728 N N . ARG A 1 95 ? -1.709 6.853 0.724 1.00 89.56 95 ARG A N 1
ATOM 729 C CA . ARG A 1 95 ? -2.302 6.797 -0.597 1.00 89.56 95 ARG A CA 1
ATOM 730 C C . ARG A 1 95 ? -1.184 6.695 -1.625 1.00 89.56 95 ARG A C 1
ATOM 732 O O . ARG A 1 95 ? -0.367 7.607 -1.763 1.00 89.56 95 ARG A O 1
ATOM 739 N N . LEU A 1 96 ? -1.256 5.632 -2.410 1.00 88.69 96 LEU A N 1
ATOM 740 C CA . LEU A 1 96 ? -0.394 5.437 -3.555 1.00 88.69 96 LEU A CA 1
ATOM 741 C C . LEU A 1 96 ? -0.851 6.308 -4.732 1.00 88.69 96 LEU A C 1
ATOM 743 O O . LEU A 1 96 ? -2.045 6.434 -5.024 1.00 88.69 96 LEU A O 1
ATOM 747 N N . TYR A 1 97 ? 0.127 6.898 -5.414 1.00 86.12 97 TYR A N 1
ATOM 748 C CA . TYR A 1 97 ? -0.067 7.668 -6.635 1.00 86.12 97 TYR A CA 1
ATOM 749 C C . TYR A 1 97 ? 0.697 7.019 -7.785 1.00 86.12 97 TYR A C 1
ATOM 751 O O . TYR A 1 97 ? 1.927 6.980 -7.773 1.00 86.12 97 TYR A O 1
ATOM 759 N N . CYS A 1 98 ? -0.028 6.587 -8.812 1.00 84.50 98 CYS A N 1
ATOM 760 C CA . CYS A 1 98 ? 0.547 6.056 -10.044 1.00 84.50 98 CYS A CA 1
ATOM 761 C C . CYS A 1 98 ? 0.027 6.875 -11.225 1.00 84.50 98 CYS A C 1
ATOM 763 O O . CYS A 1 98 ? -1.180 6.985 -11.441 1.00 84.50 98 CYS A O 1
ATOM 765 N N . ARG A 1 99 ? 0.939 7.497 -11.987 1.00 77.38 99 ARG A N 1
ATOM 766 C CA . ARG A 1 99 ? 0.619 8.280 -13.203 1.00 77.38 99 ARG A CA 1
ATOM 767 C C . ARG A 1 99 ? -0.460 9.362 -13.006 1.00 77.38 99 ARG A C 1
ATOM 769 O O . ARG A 1 99 ? -1.255 9.629 -13.900 1.00 77.38 99 ARG A O 1
ATOM 776 N N . GLY A 1 100 ? -0.494 9.993 -11.831 1.00 72.75 100 GLY A N 1
ATOM 777 C CA . GLY A 1 100 ? -1.474 11.038 -11.507 1.00 72.75 100 GLY A CA 1
ATOM 778 C C . GLY A 1 100 ? -2.863 10.517 -11.123 1.00 72.75 100 GLY A C 1
ATOM 779 O O . GLY A 1 100 ? -3.743 11.318 -10.820 1.00 72.75 100 GLY A O 1
ATOM 780 N N . THR A 1 101 ? -3.051 9.199 -11.078 1.00 73.06 101 THR A N 1
ATOM 781 C CA . THR A 1 101 ? -4.229 8.563 -10.483 1.00 73.06 101 THR A CA 1
ATOM 782 C C . THR A 1 101 ? -3.905 8.110 -9.062 1.00 73.06 101 THR A C 1
ATOM 784 O O . THR A 1 101 ? -2.756 7.816 -8.732 1.00 73.06 101 THR A O 1
ATOM 787 N N . GLY A 1 102 ? -4.912 8.105 -8.195 1.00 75.88 102 GLY A N 1
ATOM 788 C CA . GLY A 1 102 ? -4.801 7.577 -6.841 1.00 75.88 102 GLY A CA 1
ATOM 789 C C . GLY A 1 102 ? -6.184 7.199 -6.333 1.00 75.88 102 GLY A C 1
ATOM 790 O O . GLY A 1 102 ? -7.117 7.980 -6.516 1.00 75.88 102 GLY A O 1
ATOM 791 N N . GLU A 1 103 ? -6.318 6.051 -5.683 1.00 83.94 103 GLU A N 1
ATOM 792 C CA . GLU A 1 103 ? -7.614 5.416 -5.404 1.00 83.94 103 GLU A CA 1
ATOM 793 C C . GLU A 1 103 ? -8.124 5.671 -3.973 1.00 83.94 103 GLU A C 1
ATOM 795 O O . GLU A 1 103 ? -8.340 4.740 -3.200 1.00 83.94 103 GLU A O 1
ATOM 800 N N . LEU A 1 104 ? -8.337 6.938 -3.594 1.00 87.19 104 LEU A N 1
ATOM 801 C CA . LEU A 1 104 ? -8.840 7.269 -2.245 1.00 87.19 104 LEU A CA 1
ATOM 802 C C . LEU A 1 104 ? -10.182 6.603 -1.927 1.00 87.19 104 LEU A C 1
ATOM 804 O O . LEU A 1 104 ? -10.373 6.101 -0.822 1.00 87.19 104 LEU A O 1
ATOM 808 N N . GLU A 1 105 ? -11.097 6.592 -2.895 1.00 89.25 105 GLU A N 1
ATOM 809 C CA . GLU A 1 105 ? -12.420 5.992 -2.727 1.00 89.25 105 GLU A CA 1
ATOM 810 C C . GLU A 1 105 ? -12.319 4.480 -2.500 1.00 89.25 105 GLU A C 1
ATOM 812 O O . GLU A 1 105 ? -12.879 3.979 -1.529 1.00 89.25 105 GLU A O 1
ATOM 817 N N . ALA A 1 106 ? -11.504 3.773 -3.293 1.00 91.25 106 ALA A N 1
ATOM 818 C CA . ALA A 1 106 ? -11.322 2.329 -3.145 1.00 91.25 106 ALA A CA 1
ATOM 819 C C . ALA A 1 106 ? -10.629 1.949 -1.825 1.00 91.25 106 ALA A C 1
ATOM 821 O O . ALA A 1 106 ? -10.969 0.929 -1.226 1.00 91.25 106 ALA A O 1
ATOM 822 N N . ILE A 1 107 ? -9.680 2.765 -1.343 1.00 93.75 107 ILE A N 1
ATOM 823 C CA . ILE A 1 107 ? -9.085 2.591 -0.006 1.00 93.75 107 ILE A CA 1
ATOM 824 C C . ILE A 1 107 ? -10.172 2.736 1.066 1.00 93.75 107 ILE A C 1
ATOM 826 O O . ILE A 1 107 ? -10.264 1.900 1.964 1.00 93.75 107 ILE A O 1
ATOM 830 N N . GLY A 1 108 ? -11.010 3.773 0.963 1.00 93.88 108 GLY A N 1
ATOM 831 C CA . GLY A 1 108 ? -12.111 4.013 1.893 1.00 93.88 108 GLY A CA 1
ATOM 832 C C . GLY A 1 108 ? -13.141 2.883 1.901 1.00 93.88 108 GLY A C 1
ATOM 833 O O . GLY A 1 108 ? -13.528 2.421 2.971 1.00 93.88 108 GLY A O 1
ATOM 834 N N . ASP A 1 109 ? -13.552 2.396 0.732 1.00 94.81 109 ASP A N 1
ATOM 835 C CA . ASP A 1 109 ? -14.489 1.275 0.609 1.00 94.81 109 ASP A CA 1
ATOM 836 C C . ASP A 1 109 ? -13.921 -0.009 1.200 1.00 94.81 109 ASP A C 1
ATOM 838 O O . ASP A 1 109 ? -14.598 -0.691 1.972 1.00 94.81 109 ASP A O 1
ATOM 842 N N . ARG A 1 110 ? -12.649 -0.306 0.916 1.00 95.75 110 ARG A N 1
ATOM 843 C CA . ARG A 1 110 ? -12.001 -1.488 1.477 1.00 95.75 110 ARG A CA 1
ATOM 844 C C . ARG A 1 110 ? -11.860 -1.393 2.993 1.00 95.75 110 ARG A C 1
ATOM 846 O O . ARG A 1 110 ? -12.095 -2.374 3.692 1.00 95.75 110 ARG A O 1
ATOM 853 N N . LEU A 1 111 ? -11.535 -0.213 3.517 1.00 96.19 111 LEU A N 1
ATOM 854 C CA . LEU A 1 111 ? -11.475 0.017 4.957 1.00 96.19 111 LEU A CA 1
ATOM 855 C C . LEU A 1 111 ? -12.846 -0.194 5.618 1.00 96.19 111 LEU A C 1
ATOM 857 O O . LEU A 1 111 ? -12.913 -0.823 6.672 1.00 96.19 111 LEU A O 1
ATOM 861 N N . ARG A 1 112 ? -13.939 0.249 4.982 1.00 96.88 112 ARG A N 1
ATOM 862 C CA . ARG A 1 112 ? -15.316 -0.001 5.451 1.00 96.88 112 ARG A CA 1
ATOM 863 C C . ARG A 1 112 ? -15.677 -1.480 5.460 1.00 96.88 112 ARG A C 1
ATOM 865 O O . ARG A 1 112 ? -16.371 -1.927 6.366 1.00 96.88 112 ARG A O 1
ATOM 872 N N . GLU A 1 113 ? -15.214 -2.224 4.463 1.00 97.00 113 GLU A N 1
ATOM 873 C CA . GLU A 1 113 ? -15.433 -3.667 4.378 1.00 97.00 113 GLU A CA 1
ATOM 874 C C . GLU A 1 113 ? -14.667 -4.422 5.472 1.00 97.00 113 GLU A C 1
ATOM 876 O O . GLU A 1 113 ? -15.234 -5.290 6.132 1.00 97.00 113 GLU A O 1
ATOM 881 N N . LEU A 1 114 ? -13.396 -4.068 5.693 1.00 96.44 114 LEU A N 1
ATOM 882 C CA . LEU A 1 114 ? -12.538 -4.706 6.695 1.00 96.44 114 LEU A CA 1
ATOM 883 C C . LEU A 1 114 ? -12.941 -4.348 8.127 1.00 96.44 114 LEU A C 1
ATOM 885 O O . LEU A 1 114 ? -12.867 -5.188 9.020 1.00 96.44 114 LEU A O 1
ATOM 889 N N . THR A 1 115 ? -13.378 -3.109 8.351 1.00 96.62 115 THR A N 1
ATOM 890 C CA . THR A 1 115 ? -13.704 -2.583 9.683 1.00 96.62 115 THR A CA 1
ATOM 891 C C . THR A 1 115 ? -15.110 -1.985 9.735 1.00 96.62 115 THR A C 1
ATOM 893 O O . THR A 1 115 ? -15.228 -0.784 9.956 1.00 96.62 115 THR A O 1
ATOM 896 N N . PRO A 1 116 ? -16.200 -2.753 9.535 1.00 97.12 116 PRO A N 1
ATOM 897 C CA . PRO A 1 116 ? -17.551 -2.189 9.479 1.00 97.12 116 PRO A CA 1
ATOM 898 C C . PRO A 1 116 ? -17.906 -1.365 10.723 1.00 97.12 116 PRO A C 1
ATOM 900 O O . PRO A 1 116 ? -17.469 -1.689 11.831 1.00 97.12 116 PRO A O 1
ATOM 903 N N . ILE A 1 117 ? -18.737 -0.329 10.572 1.00 97.62 117 ILE A N 1
ATOM 904 C CA . ILE A 1 117 ? -19.213 0.477 11.710 1.00 97.62 117 ILE A CA 1
ATOM 905 C C . ILE A 1 117 ? -19.836 -0.442 12.766 1.00 97.62 117 ILE A C 1
ATOM 907 O O . ILE A 1 117 ? -20.656 -1.307 12.459 1.00 97.62 117 ILE A O 1
ATOM 911 N N . GLY A 1 118 ? -19.441 -0.245 14.021 1.00 96.25 118 GLY A N 1
ATOM 912 C CA . GLY A 1 118 ? -19.865 -1.058 15.155 1.00 96.25 118 GLY A CA 1
ATOM 913 C C . GLY A 1 118 ? -18.992 -2.287 15.418 1.00 96.25 118 GLY A C 1
ATOM 914 O O . GLY A 1 118 ? -19.133 -2.886 16.484 1.00 96.25 118 GLY A O 1
ATOM 915 N N . SER A 1 119 ? -18.075 -2.646 14.512 1.00 96.38 119 SER A N 1
ATOM 916 C CA . SER A 1 119 ? -17.078 -3.693 14.765 1.00 96.38 119 SER A CA 1
ATOM 917 C C . SER A 1 119 ? -16.064 -3.255 15.823 1.00 96.38 119 SER A C 1
ATOM 919 O O . SER A 1 119 ? -15.776 -2.066 15.984 1.00 96.38 119 SER A O 1
ATOM 921 N N . THR A 1 120 ? -15.539 -4.225 16.568 1.00 96.69 120 THR A N 1
ATOM 922 C CA . THR A 1 120 ? -14.450 -4.008 17.525 1.00 96.69 120 THR A CA 1
ATOM 923 C C . THR A 1 120 ? -13.108 -4.249 16.853 1.00 96.69 120 THR A C 1
ATOM 925 O O . THR A 1 120 ? -12.992 -5.211 16.097 1.00 96.69 120 THR A O 1
ATOM 928 N N . ILE A 1 121 ? -12.100 -3.450 17.185 1.00 97.06 121 ILE A N 1
ATOM 929 C CA . ILE A 1 121 ? -10.724 -3.587 16.702 1.00 97.06 121 ILE A CA 1
ATOM 930 C C . ILE A 1 121 ? -9.729 -3.534 17.865 1.00 97.06 121 ILE A C 1
ATOM 932 O O . ILE A 1 121 ? -10.027 -2.977 18.927 1.00 97.06 121 ILE A O 1
ATOM 936 N N . THR A 1 122 ? -8.534 -4.068 17.629 1.00 96.62 122 THR A N 1
ATOM 937 C CA . THR A 1 122 ? -7.359 -3.848 18.477 1.00 96.62 122 THR A CA 1
ATOM 938 C C . THR A 1 122 ? -6.442 -2.872 17.758 1.00 96.62 122 THR A C 1
ATOM 940 O O . THR A 1 122 ? -6.023 -3.127 16.634 1.00 96.62 122 THR A O 1
ATOM 943 N N . PHE A 1 123 ? -6.133 -1.745 18.381 1.00 95.06 123 PHE A N 1
ATOM 944 C CA . PHE A 1 123 ? -5.214 -0.751 17.849 1.00 95.06 123 PHE A CA 1
ATOM 945 C C . PHE A 1 123 ? -3.915 -0.780 18.644 1.00 95.06 123 PHE A C 1
ATOM 947 O O . PHE A 1 123 ? -3.915 -0.520 19.844 1.00 95.06 123 PHE A O 1
ATOM 954 N N . VAL A 1 124 ? -2.812 -1.092 17.976 1.00 93.06 124 VAL A N 1
A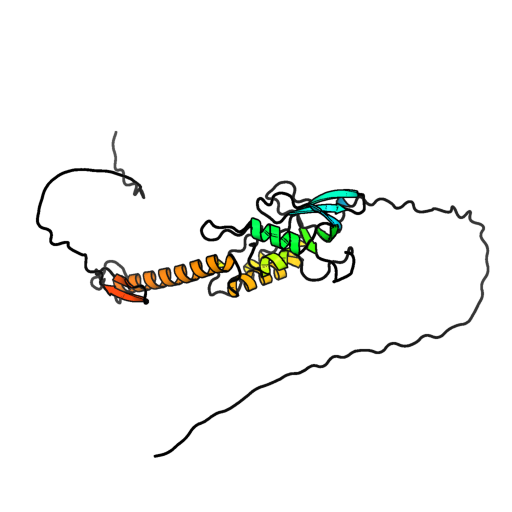TOM 955 C CA . VAL A 1 124 ? -1.466 -1.051 18.547 1.00 93.06 124 VAL A CA 1
ATOM 956 C C . VAL A 1 124 ? -0.838 0.269 18.138 1.00 93.06 124 VAL A C 1
ATOM 958 O O . VAL A 1 124 ? -0.568 0.495 16.960 1.00 93.06 124 VAL A O 1
ATOM 961 N N . ARG A 1 125 ? -0.627 1.159 19.101 1.00 89.88 125 ARG A N 1
ATOM 962 C CA . ARG A 1 125 ? -0.098 2.494 18.853 1.00 89.88 125 ARG A CA 1
ATOM 963 C C . ARG A 1 125 ? 1.331 2.402 18.326 1.00 89.88 125 ARG A C 1
ATOM 965 O O . ARG A 1 125 ? 2.179 1.743 18.919 1.00 89.88 125 ARG A O 1
ATOM 972 N N . GLY A 1 126 ? 1.579 3.058 17.200 1.00 84.56 126 GLY A N 1
ATOM 973 C CA . GLY A 1 126 ? 2.901 3.181 16.612 1.00 84.56 126 GLY A CA 1
ATOM 974 C C . GLY A 1 126 ? 3.758 4.192 17.366 1.00 84.56 126 GLY A C 1
ATOM 975 O O . GLY A 1 126 ? 3.265 5.035 18.119 1.00 84.56 126 GLY A O 1
ATOM 976 N N . ALA A 1 127 ? 5.063 4.120 17.142 1.00 75.00 127 ALA A N 1
ATOM 977 C CA . ALA A 1 127 ? 5.981 5.138 17.625 1.00 75.00 127 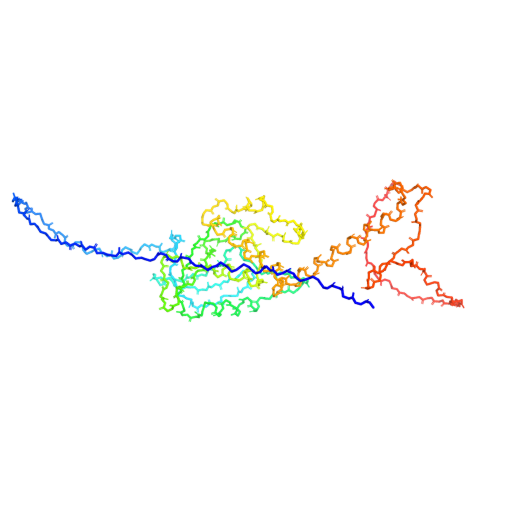ALA A CA 1
ATOM 978 C C . ALA A 1 127 ? 5.955 6.368 16.697 1.00 75.00 127 ALA A C 1
ATOM 980 O O . ALA A 1 127 ? 5.768 6.223 15.485 1.00 75.00 127 ALA A O 1
ATOM 981 N N . SER A 1 128 ? 6.105 7.569 17.263 1.00 64.38 128 SER A N 1
ATOM 982 C CA . SER A 1 128 ? 5.985 8.846 16.541 1.00 64.38 128 SER A CA 1
ATOM 983 C C . SER A 1 128 ? 6.997 8.938 15.395 1.00 64.38 128 SER A C 1
ATOM 985 O O . SER A 1 128 ? 8.199 8.803 15.606 1.00 64.38 128 SER A O 1
ATOM 987 N N . THR A 1 129 ? 6.529 9.198 14.172 1.00 55.97 129 THR A N 1
ATOM 988 C CA . THR A 1 129 ? 7.384 9.318 12.976 1.00 55.97 129 THR A CA 1
ATOM 989 C C . THR A 1 129 ? 7.762 10.766 12.629 1.00 55.97 129 THR A C 1
ATOM 991 O O . THR A 1 129 ? 8.534 11.007 11.701 1.00 55.97 129 THR A O 1
ATOM 994 N N . GLY A 1 130 ? 7.317 11.749 13.417 1.00 47.97 130 GLY A N 1
ATOM 995 C CA . GLY A 1 130 ? 7.926 13.074 13.548 1.00 47.97 130 GLY A CA 1
ATOM 996 C C . GLY A 1 130 ? 7.697 14.059 12.396 1.00 47.97 130 GLY A C 1
ATOM 997 O O . GLY A 1 130 ? 8.299 15.134 12.420 1.00 47.97 130 GLY A O 1
ATOM 998 N N . TRP A 1 131 ? 6.855 13.747 11.403 1.00 48.62 131 TRP A N 1
ATOM 999 C CA . TRP A 1 131 ? 6.653 14.617 10.228 1.00 48.62 131 TRP A CA 1
ATOM 1000 C C . TRP A 1 131 ? 5.342 15.413 10.211 1.00 48.62 131 TRP A C 1
ATOM 1002 O O . TRP A 1 131 ? 5.327 16.527 9.684 1.00 48.62 131 TRP A O 1
ATOM 1012 N N . PHE A 1 132 ? 4.266 14.930 10.837 1.00 43.94 132 PHE A N 1
ATOM 1013 C CA . PHE A 1 132 ? 2.992 15.650 10.914 1.00 43.94 132 PHE A CA 1
ATOM 1014 C C . PHE A 1 132 ? 2.524 15.677 12.362 1.00 43.94 132 PHE A C 1
ATOM 1016 O O . PHE A 1 132 ? 2.017 14.695 12.872 1.00 43.94 132 PHE A O 1
ATOM 1023 N N . GLY A 1 133 ? 2.740 16.803 13.044 1.00 42.50 133 GLY A N 1
ATOM 1024 C CA . GLY A 1 133 ? 2.519 16.953 14.483 1.00 42.50 133 GLY A CA 1
ATOM 1025 C C . GLY A 1 133 ? 1.102 16.620 14.968 1.00 42.50 133 GLY A C 1
ATOM 1026 O O . GLY A 1 133 ? 0.304 17.524 15.177 1.00 42.50 133 GLY A O 1
ATOM 1027 N N . SER A 1 134 ? 0.831 15.336 15.189 1.00 50.47 134 SER A N 1
ATOM 1028 C CA . SER A 1 134 ? 0.217 14.719 16.367 1.00 50.47 134 SER A CA 1
ATOM 1029 C C . SER A 1 134 ? 0.181 13.199 16.135 1.00 50.47 134 SER A C 1
ATOM 1031 O O . SER A 1 134 ? -0.889 12.615 15.989 1.00 50.47 134 SER A O 1
ATOM 1033 N N . ASP A 1 135 ? 1.349 12.550 16.091 1.00 55.44 135 ASP A N 1
ATOM 1034 C CA . ASP A 1 135 ? 1.496 11.097 15.857 1.00 55.44 135 ASP A CA 1
ATOM 1035 C C . ASP A 1 135 ? 0.986 10.221 17.021 1.00 55.44 135 ASP A C 1
ATOM 1037 O O . ASP A 1 135 ? 1.282 9.031 17.101 1.00 55.44 135 ASP A O 1
ATOM 1041 N N . ASP A 1 136 ? 0.228 10.791 17.960 1.00 61.97 136 ASP A N 1
ATOM 1042 C CA . ASP A 1 136 ? -0.288 10.058 19.112 1.00 61.97 136 ASP A CA 1
ATOM 1043 C C . ASP A 1 136 ? -1.329 8.999 18.722 1.00 61.97 136 ASP A C 1
ATOM 1045 O O . ASP A 1 136 ? -1.587 8.095 19.512 1.00 61.97 136 ASP A O 1
ATOM 1049 N N . ASP A 1 137 ? -1.892 9.090 17.516 1.00 82.38 137 ASP A N 1
ATOM 1050 C CA . ASP A 1 137 ? -2.994 8.245 17.064 1.00 82.38 137 ASP A CA 1
ATOM 1051 C C . ASP A 1 137 ? -2.661 7.450 15.777 1.00 82.38 137 ASP A C 1
ATOM 1053 O O . ASP A 1 137 ? -3.556 6.877 15.159 1.00 82.38 137 ASP A O 1
ATOM 1057 N N . ALA A 1 138 ? -1.390 7.365 15.361 1.00 88.12 138 ALA A N 1
ATOM 1058 C CA . ALA A 1 138 ? -0.963 6.480 14.269 1.00 88.12 138 ALA A CA 1
ATOM 1059 C C . ALA A 1 138 ? -0.565 5.096 14.806 1.00 88.12 138 ALA A C 1
ATOM 1061 O O . ALA A 1 138 ? 0.092 4.997 15.841 1.00 88.12 138 ALA A O 1
ATOM 1062 N N . GLY A 1 139 ? -0.955 4.014 14.131 1.00 91.62 139 GLY A N 1
ATOM 1063 C CA . GLY A 1 139 ? -0.626 2.661 14.582 1.00 91.62 139 GLY A CA 1
ATOM 1064 C C . GLY A 1 139 ? -1.113 1.532 13.679 1.00 91.62 139 GLY A C 1
ATOM 1065 O O . GLY A 1 139 ? -1.439 1.725 12.506 1.00 91.62 139 GLY A O 1
ATOM 1066 N N . PHE A 1 140 ? -1.142 0.331 14.238 1.00 94.06 140 PHE A N 1
ATOM 1067 C CA . PHE A 1 140 ? -1.491 -0.907 13.553 1.00 94.06 140 PHE A CA 1
ATOM 1068 C C . PHE A 1 140 ? -2.878 -1.354 13.988 1.00 94.06 140 PHE A C 1
ATOM 1070 O O . PHE A 1 140 ? -3.154 -1.515 15.178 1.00 94.06 140 PHE A O 1
ATOM 1077 N N . ILE A 1 141 ? -3.767 -1.528 13.017 1.00 96.38 141 ILE A N 1
ATOM 1078 C CA . ILE A 1 141 ? -5.161 -1.893 13.266 1.00 96.38 141 ILE A CA 1
ATOM 1079 C C . ILE A 1 141 ? -5.305 -3.394 13.050 1.00 96.38 141 ILE A C 1
ATOM 1081 O O . ILE A 1 141 ? -5.061 -3.875 11.950 1.00 96.38 141 ILE A O 1
ATOM 1085 N N . HIS A 1 142 ? -5.741 -4.129 14.064 1.00 97.56 142 HIS A N 1
ATOM 1086 C CA . HIS A 1 142 ? -5.995 -5.563 13.990 1.00 97.56 142 HIS A CA 1
ATOM 1087 C C . HIS A 1 142 ? -7.480 -5.866 14.113 1.00 97.56 142 HIS A C 1
ATOM 1089 O O . HIS A 1 142 ? -8.198 -5.298 14.945 1.00 97.56 142 HIS A O 1
ATOM 1095 N N . LEU A 1 143 ? -7.923 -6.798 13.275 1.00 96.62 143 LEU A N 1
ATOM 1096 C CA . LEU A 1 143 ? -9.263 -7.358 13.337 1.00 96.62 143 LEU A CA 1
ATOM 1097 C C . LEU A 1 143 ? -9.288 -8.494 14.365 1.00 96.62 143 LEU A C 1
ATOM 1099 O O . LEU A 1 143 ? -8.304 -9.223 14.497 1.00 96.62 143 LEU A O 1
ATOM 1103 N N . PRO A 1 144 ? -10.400 -8.685 15.087 1.00 95.31 144 PRO A N 1
ATOM 1104 C CA . PRO A 1 144 ? -10.547 -9.840 15.953 1.00 95.31 144 PRO A CA 1
ATOM 1105 C C . PRO A 1 144 ? -10.627 -11.130 15.135 1.00 95.31 144 PRO A C 1
ATOM 1107 O O . PRO A 1 144 ? -10.951 -11.130 13.946 1.00 95.31 144 PRO A O 1
ATOM 1110 N N . GLU A 1 145 ? -10.406 -12.259 15.802 1.00 93.69 145 GLU A N 1
ATOM 1111 C CA . GLU A 1 145 ? -10.724 -13.561 15.221 1.00 93.69 145 GLU A CA 1
ATOM 1112 C C . GLU A 1 145 ? -12.210 -13.628 14.828 1.00 93.69 145 GLU A C 1
ATOM 1114 O O . GLU A 1 145 ? -13.079 -13.074 15.507 1.00 93.69 145 GLU A O 1
ATOM 1119 N N . ASN A 1 146 ? -12.516 -14.330 13.734 1.00 88.94 146 ASN A N 1
ATOM 1120 C CA . ASN A 1 146 ? -13.879 -14.450 13.224 1.00 88.94 146 ASN A CA 1
ATOM 1121 C C . ASN A 1 146 ? -14.869 -14.888 14.316 1.00 88.94 146 ASN A C 1
ATOM 1123 O O . ASN A 1 146 ? -14.733 -15.952 14.921 1.00 88.94 146 ASN A O 1
ATOM 1127 N N . GLY A 1 147 ? -15.897 -14.064 14.535 1.00 88.31 147 GLY A N 1
ATOM 1128 C CA . GLY A 1 147 ? -16.931 -14.310 15.542 1.00 88.31 147 GLY A CA 1
ATOM 1129 C C . GLY A 1 147 ? -16.513 -14.005 16.985 1.00 88.31 147 GLY A C 1
ATOM 1130 O O . GLY A 1 147 ? -17.261 -14.342 17.902 1.00 88.31 147 GLY A O 1
ATOM 1131 N N . ARG A 1 148 ? -15.353 -13.376 17.207 1.00 92.69 148 ARG A N 1
ATOM 1132 C CA . ARG A 1 148 ? -14.885 -12.928 18.526 1.00 92.69 148 ARG A CA 1
ATOM 1133 C C . ARG A 1 148 ? -14.841 -11.404 18.622 1.00 92.69 148 ARG A C 1
ATOM 1135 O O . ARG A 1 148 ? -14.826 -10.699 17.618 1.00 92.69 148 ARG A O 1
ATOM 1142 N N . ALA A 1 149 ? -14.843 -10.910 19.857 1.00 91.06 149 ALA A N 1
ATOM 1143 C CA . ALA A 1 149 ? -14.554 -9.512 20.150 1.00 91.06 149 ALA A CA 1
ATOM 1144 C C . ALA A 1 149 ? -13.038 -9.274 20.145 1.00 91.06 149 ALA A C 1
ATOM 1146 O O . ALA A 1 149 ? -12.261 -10.195 20.409 1.00 91.06 149 ALA A O 1
ATOM 1147 N N . ALA A 1 150 ? -12.634 -8.038 19.863 1.00 93.81 150 ALA A N 1
ATOM 1148 C CA . ALA A 1 150 ? -11.240 -7.624 19.966 1.00 93.81 150 ALA A CA 1
ATOM 1149 C C . ALA A 1 150 ? -10.748 -7.686 21.418 1.00 93.81 150 ALA A C 1
ATOM 1151 O O . ALA A 1 150 ? -11.513 -7.479 22.361 1.00 93.81 150 ALA A O 1
ATOM 1152 N N . THR A 1 151 ? -9.462 -7.980 21.586 1.00 92.44 151 THR A N 1
ATOM 1153 C CA . THR A 1 151 ? -8.783 -8.027 22.885 1.00 92.44 151 THR A CA 1
ATOM 1154 C C . THR A 1 151 ? -7.510 -7.190 22.821 1.00 92.44 151 THR A C 1
ATOM 1156 O O . THR A 1 151 ? -7.121 -6.703 21.764 1.00 92.44 151 THR A O 1
ATOM 1159 N N . VAL A 1 152 ? -6.825 -7.017 23.947 1.00 89.75 152 VAL A N 1
ATOM 1160 C CA . VAL A 1 152 ? -5.514 -6.345 23.973 1.00 89.75 152 VAL A CA 1
ATOM 1161 C C . VAL A 1 152 ? -4.400 -7.159 23.298 1.00 89.75 152 VAL A C 1
ATOM 1163 O O . VAL A 1 152 ? -3.294 -6.657 23.145 1.00 89.75 152 VAL A O 1
ATOM 1166 N N . GLU A 1 153 ? -4.670 -8.403 22.897 1.00 90.12 153 GLU A N 1
ATOM 1167 C CA . GLU A 1 153 ? -3.741 -9.237 22.137 1.00 90.12 153 GLU A CA 1
ATOM 1168 C C . GLU A 1 153 ? -4.099 -9.148 20.645 1.00 90.12 153 GLU A C 1
ATOM 1170 O O . GLU A 1 153 ? -5.173 -9.609 20.249 1.00 90.12 153 GLU A O 1
ATOM 1175 N N . PRO A 1 154 ? -3.238 -8.549 19.801 1.00 90.81 154 PRO A N 1
ATOM 1176 C CA . PRO A 1 154 ? -3.492 -8.445 18.369 1.00 90.81 154 PRO A CA 1
ATOM 1177 C C . PRO A 1 154 ? -3.652 -9.825 17.726 1.00 90.81 154 PRO A C 1
ATOM 1179 O O . PRO A 1 154 ? -2.869 -10.740 17.986 1.00 90.81 154 PRO A O 1
ATOM 1182 N N . PHE A 1 155 ? -4.655 -9.969 16.862 1.00 88.94 155 PHE A N 1
ATOM 1183 C CA . PHE A 1 155 ? -4.904 -11.198 16.117 1.00 88.94 155 PHE A CA 1
ATOM 1184 C C . PHE A 1 155 ? -4.572 -11.010 14.636 1.00 88.94 155 PHE A C 1
ATOM 1186 O O . PHE A 1 155 ? -4.975 -10.020 14.026 1.00 88.94 155 PHE A O 1
ATOM 1193 N N . GLY A 1 156 ? -3.878 -11.996 14.062 1.00 89.62 156 GLY A N 1
ATOM 1194 C CA . GLY A 1 156 ? -3.590 -12.073 12.629 1.00 89.62 156 GLY A CA 1
ATOM 1195 C C . GLY A 1 156 ? -2.852 -10.860 12.059 1.00 89.62 156 GLY A C 1
ATOM 1196 O O . GLY A 1 156 ? -2.238 -10.076 12.785 1.00 89.62 156 GLY A O 1
ATOM 1197 N N . ASP A 1 157 ? -2.927 -10.732 10.737 1.00 90.50 157 ASP A N 1
ATOM 1198 C CA . ASP A 1 157 ? -2.353 -9.609 10.000 1.00 90.50 157 ASP A CA 1
ATOM 1199 C C . ASP A 1 157 ? -3.093 -8.309 10.332 1.00 90.50 157 ASP A C 1
ATOM 1201 O O . ASP A 1 157 ? -4.316 -8.290 10.516 1.00 90.50 157 ASP A O 1
ATOM 1205 N N . SER A 1 158 ? -2.361 -7.200 10.350 1.00 96.19 158 SER A N 1
ATOM 1206 C CA . SER A 1 158 ? -2.970 -5.878 10.478 1.00 96.19 158 SER A CA 1
ATOM 1207 C C . SER A 1 158 ? -3.709 -5.466 9.197 1.00 96.19 158 SER A C 1
ATOM 1209 O O . SER A 1 158 ? -3.362 -5.857 8.080 1.00 96.19 158 SER A O 1
ATOM 1211 N N . VAL A 1 159 ? -4.705 -4.590 9.326 1.00 97.06 159 VAL A N 1
ATOM 1212 C CA . VAL A 1 159 ? -5.363 -3.911 8.198 1.00 97.06 159 VAL A CA 1
ATOM 1213 C C . VAL A 1 159 ? -4.333 -3.154 7.352 1.00 97.06 159 VAL A C 1
ATOM 1215 O O . VAL A 1 159 ? -4.461 -3.114 6.131 1.00 97.06 159 VAL A O 1
ATOM 1218 N N . ASN A 1 160 ? -3.283 -2.608 7.974 1.00 95.62 160 ASN A N 1
ATOM 1219 C CA . ASN A 1 160 ? -2.163 -1.962 7.289 1.00 95.62 160 ASN A CA 1
ATOM 1220 C C . ASN A 1 160 ? -1.515 -2.927 6.280 1.00 95.62 160 ASN A C 1
ATOM 1222 O O . ASN A 1 160 ? -1.361 -2.594 5.103 1.00 95.62 160 ASN A O 1
ATOM 1226 N N . GLU A 1 161 ? -1.191 -4.145 6.726 1.00 96.06 161 GLU A N 1
ATOM 1227 C CA . GLU A 1 161 ? -0.639 -5.202 5.874 1.00 96.06 161 GLU A CA 1
ATOM 1228 C C . GLU A 1 161 ? -1.629 -5.649 4.800 1.00 96.06 161 GLU A C 1
ATOM 1230 O O . GLU A 1 161 ? -1.228 -5.831 3.653 1.00 96.06 161 GLU A O 1
ATOM 1235 N N . MET A 1 162 ? -2.916 -5.793 5.130 1.00 97.06 162 MET A N 1
ATOM 1236 C CA . MET A 1 162 ? -3.939 -6.181 4.151 1.00 97.06 162 MET A CA 1
ATOM 1237 C C . MET A 1 162 ? -4.044 -5.161 3.011 1.00 97.06 162 MET A C 1
ATOM 1239 O O . MET A 1 162 ? -4.036 -5.541 1.841 1.00 97.06 162 MET A O 1
ATOM 1243 N N . LEU A 1 163 ? -4.078 -3.864 3.328 1.00 96.50 163 LEU A N 1
ATOM 1244 C CA . LEU A 1 163 ? -4.143 -2.800 2.322 1.00 96.50 163 LEU A CA 1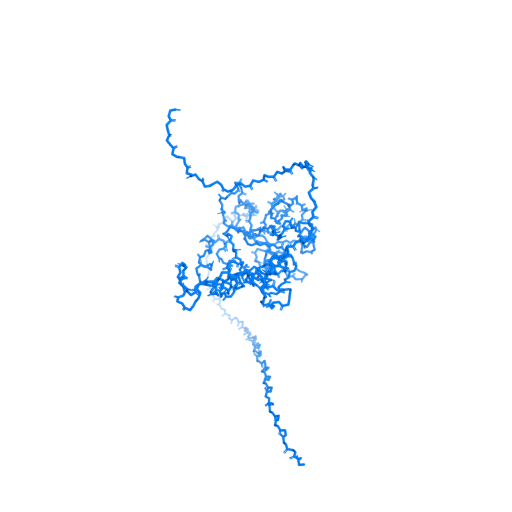
ATOM 1245 C C . LEU A 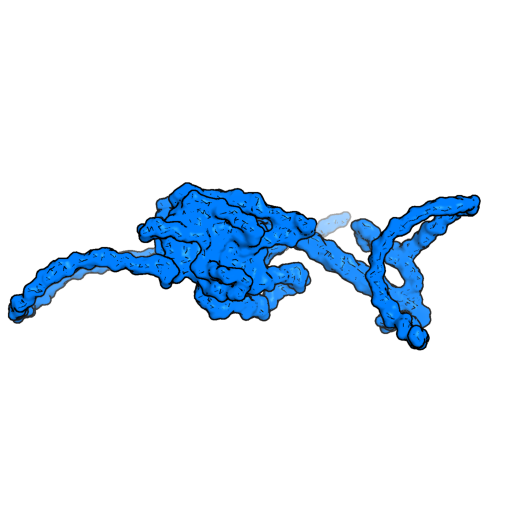1 163 ? -2.881 -2.755 1.444 1.00 96.50 163 LEU A C 1
ATOM 1247 O O . LEU A 1 163 ? -2.988 -2.529 0.233 1.00 96.50 163 LEU A O 1
ATOM 1251 N N . LEU A 1 164 ? -1.699 -2.981 2.031 1.00 95.81 164 LEU A N 1
ATOM 1252 C CA . LEU A 1 164 ? -0.433 -3.068 1.293 1.00 95.81 164 LEU A CA 1
ATOM 1253 C C . LEU A 1 164 ? -0.397 -4.291 0.380 1.00 95.81 164 LEU A C 1
ATOM 1255 O O . LEU A 1 164 ? -0.038 -4.157 -0.785 1.00 95.81 164 LEU A O 1
ATOM 1259 N N . ARG A 1 165 ? -0.815 -5.456 0.887 1.00 95.94 165 ARG A N 1
ATOM 1260 C CA . ARG A 1 165 ? -0.852 -6.724 0.146 1.00 95.94 165 ARG A CA 1
ATOM 1261 C C . ARG A 1 165 ? -1.826 -6.686 -1.018 1.00 95.94 165 ARG A C 1
ATOM 1263 O O . ARG A 1 165 ? -1.611 -7.343 -2.026 1.00 95.94 165 ARG A O 1
ATOM 1270 N N . GLU A 1 166 ? -2.895 -5.913 -0.896 1.00 95.81 166 GLU A N 1
ATOM 1271 C CA . GLU A 1 166 ? -3.816 -5.666 -2.000 1.00 95.81 166 GLU A CA 1
ATOM 1272 C C . GLU A 1 166 ? -3.279 -4.631 -2.994 1.00 95.81 166 GLU A C 1
ATOM 1274 O O . GLU A 1 166 ? -3.901 -4.402 -4.022 1.00 95.81 166 GLU A O 1
ATOM 1279 N N . GLY A 1 167 ? -2.147 -3.984 -2.732 1.00 94.75 167 GLY A N 1
ATOM 1280 C CA . GLY A 1 167 ? -1.580 -2.989 -3.634 1.00 94.75 167 GLY A CA 1
ATOM 1281 C C . GLY A 1 167 ? -2.360 -1.677 -3.687 1.00 94.75 167 GLY A C 1
ATOM 1282 O O . GLY A 1 167 ? -2.313 -0.989 -4.702 1.00 94.75 167 GLY A O 1
ATOM 1283 N N . ARG A 1 168 ? -3.109 -1.335 -2.627 1.00 93.38 168 ARG A N 1
ATOM 1284 C CA . ARG A 1 168 ? -3.962 -0.127 -2.573 1.00 93.38 168 ARG A CA 1
ATOM 1285 C C . ARG A 1 168 ? -3.262 1.087 -1.970 1.00 93.38 168 ARG A C 1
ATOM 1287 O O . ARG A 1 168 ? -3.612 2.225 -2.271 1.00 93.38 168 ARG A O 1
ATOM 1294 N N . VAL A 1 169 ? -2.288 0.838 -1.105 1.00 93.69 169 VAL A N 1
ATOM 1295 C CA . VAL A 1 169 ? -1.477 1.848 -0.414 1.00 93.69 169 VAL A CA 1
ATOM 1296 C C . VAL A 1 169 ? 0.004 1.574 -0.674 1.00 93.69 169 VAL A C 1
ATOM 1298 O O . VAL A 1 169 ? 0.370 0.489 -1.136 1.00 93.69 169 VAL A O 1
ATOM 1301 N N . ASP A 1 170 ? 0.856 2.557 -0.405 1.00 91.94 170 ASP A N 1
ATOM 1302 C CA . ASP A 1 170 ? 2.308 2.389 -0.349 1.00 91.94 170 ASP A CA 1
ATOM 1303 C C . ASP A 1 170 ? 2.850 2.665 1.054 1.00 91.94 170 ASP A C 1
ATOM 1305 O O . ASP A 1 170 ? 2.147 3.169 1.936 1.00 91.94 170 ASP A O 1
ATOM 1309 N N . ILE A 1 171 ? 4.114 2.288 1.260 1.00 90.12 171 ILE A N 1
ATOM 1310 C CA . ILE A 1 171 ? 4.791 2.484 2.537 1.00 90.12 171 ILE A CA 1
ATOM 1311 C C . ILE A 1 171 ? 5.324 3.915 2.649 1.00 90.12 171 ILE A C 1
ATOM 1313 O O . ILE A 1 171 ? 6.141 4.364 1.834 1.00 90.12 171 ILE A O 1
ATOM 1317 N N . ALA A 1 172 ? 4.903 4.597 3.710 1.00 84.81 172 ALA A N 1
ATOM 1318 C CA . ALA A 1 172 ? 5.375 5.905 4.135 1.00 84.81 172 ALA A CA 1
ATOM 1319 C C . ALA A 1 172 ? 6.236 5.804 5.402 1.00 84.81 172 ALA A C 1
ATOM 1321 O O . ALA A 1 172 ? 6.015 4.948 6.254 1.00 84.81 172 ALA A O 1
ATOM 1322 N N . ASP A 1 173 ? 7.195 6.721 5.525 1.00 78.75 173 ASP A N 1
ATOM 1323 C CA . ASP A 1 173 ? 7.957 6.984 6.750 1.00 78.75 173 ASP A CA 1
ATOM 1324 C C . ASP A 1 173 ? 8.604 5.759 7.423 1.00 78.75 173 ASP A C 1
ATOM 1326 O O . ASP A 1 173 ? 8.137 5.298 8.460 1.00 78.75 173 ASP A O 1
ATOM 1330 N N . PRO A 1 174 ? 9.736 5.266 6.888 1.00 81.19 174 PRO A N 1
ATOM 1331 C CA . PRO A 1 174 ? 10.421 5.779 5.702 1.00 81.19 174 PRO A CA 1
ATOM 1332 C C . PRO A 1 174 ? 9.808 5.287 4.394 1.00 81.19 174 PRO A C 1
ATOM 1334 O O . PRO A 1 174 ? 9.399 4.142 4.256 1.00 81.19 174 PRO A O 1
ATOM 1337 N N . THR A 1 175 ? 9.820 6.145 3.373 1.00 84.25 175 THR A N 1
ATOM 1338 C CA . THR A 1 175 ? 9.338 5.758 2.044 1.00 84.25 175 THR A CA 1
ATOM 1339 C C . THR A 1 175 ? 10.147 4.594 1.466 1.00 84.25 175 THR A C 1
ATOM 1341 O O . THR A 1 175 ? 11.380 4.661 1.366 1.00 84.25 175 THR A O 1
ATOM 1344 N N . VAL A 1 176 ? 9.435 3.562 1.008 1.00 83.25 176 VAL A N 1
ATOM 1345 C CA . VAL A 1 176 ? 9.991 2.441 0.240 1.00 83.25 176 VAL A CA 1
ATOM 1346 C C . VAL A 1 176 ? 9.636 2.635 -1.232 1.00 83.25 176 VAL A C 1
ATOM 1348 O O . VAL A 1 176 ? 8.468 2.672 -1.608 1.00 83.25 176 VAL A O 1
ATOM 1351 N N . ASN A 1 177 ? 10.654 2.771 -2.081 1.00 82.50 177 ASN A N 1
ATOM 1352 C CA . ASN A 1 177 ? 10.475 2.933 -3.522 1.00 82.50 177 ASN A CA 1
ATOM 1353 C C . ASN A 1 177 ? 10.835 1.624 -4.240 1.00 82.50 177 ASN A C 1
ATOM 1355 O O . ASN A 1 177 ? 12.018 1.331 -4.429 1.00 82.50 177 ASN A O 1
ATOM 1359 N N . LEU A 1 178 ? 9.811 0.857 -4.627 1.00 80.69 178 LEU A N 1
ATOM 1360 C CA . LEU A 1 178 ? 9.965 -0.424 -5.326 1.00 80.69 178 LEU A CA 1
ATOM 1361 C C . LEU A 1 178 ? 10.434 -0.253 -6.779 1.00 80.69 178 LEU A C 1
ATOM 1363 O O . LEU A 1 178 ? 11.130 -1.127 -7.294 1.00 80.69 178 LEU A O 1
ATOM 1367 N N . SER A 1 179 ? 10.159 0.894 -7.408 1.00 77.00 179 SER A N 1
ATOM 1368 C CA . SER A 1 179 ? 10.600 1.182 -8.776 1.00 77.00 179 SER A CA 1
ATOM 1369 C C . SER A 1 179 ? 12.120 1.225 -8.924 1.00 77.00 179 SER A C 1
ATOM 1371 O O . SER A 1 179 ? 12.705 0.731 -9.880 1.00 77.00 179 SER A O 1
ATOM 1373 N N . VAL A 1 180 ? 12.818 1.758 -7.920 1.00 70.81 180 VAL A N 1
ATOM 1374 C CA . VAL A 1 180 ? 14.294 1.803 -7.915 1.00 70.81 180 VAL A CA 1
ATOM 1375 C C . VAL A 1 180 ? 14.909 0.404 -7.716 1.00 70.81 180 VAL A C 1
ATOM 1377 O O . VAL A 1 180 ? 16.126 0.226 -7.817 1.00 70.81 180 VAL A O 1
ATOM 1380 N N . MET A 1 181 ? 14.081 -0.606 -7.440 1.00 61.06 181 MET A N 1
ATOM 1381 C CA . MET A 1 181 ? 14.500 -1.965 -7.108 1.00 61.06 181 MET A CA 1
ATOM 1382 C C . MET A 1 181 ? 14.161 -3.005 -8.167 1.00 61.06 181 MET A C 1
ATOM 1384 O O . MET A 1 181 ? 14.452 -4.181 -7.955 1.00 61.06 181 MET A O 1
ATOM 1388 N N . THR A 1 182 ? 13.609 -2.613 -9.316 1.00 55.19 182 THR A N 1
ATOM 1389 C CA . THR A 1 182 ? 13.353 -3.545 -10.420 1.00 55.19 182 THR A CA 1
ATOM 1390 C C . THR A 1 182 ? 14.620 -4.351 -10.755 1.00 55.19 182 THR A C 1
ATOM 1392 O O . THR A 1 182 ? 15.663 -3.811 -11.125 1.00 55.19 182 THR A O 1
ATOM 1395 N N . GLY A 1 183 ? 14.543 -5.675 -10.566 1.00 50.97 183 GLY A N 1
ATOM 1396 C CA . GLY A 1 183 ? 15.641 -6.618 -10.817 1.00 50.97 183 GLY A CA 1
ATOM 1397 C C . GLY A 1 183 ? 16.643 -6.823 -9.670 1.00 50.97 183 GLY A C 1
ATOM 1398 O O . GLY A 1 183 ? 17.618 -7.551 -9.854 1.00 50.97 183 GLY A O 1
ATOM 1399 N N . LYS A 1 184 ? 16.433 -6.226 -8.490 1.00 51.34 184 LYS A N 1
ATOM 1400 C CA . LYS A 1 184 ? 17.242 -6.459 -7.281 1.00 51.34 184 LYS A CA 1
ATOM 1401 C C . LYS A 1 184 ? 16.336 -6.951 -6.154 1.00 51.34 184 LYS A C 1
ATOM 1403 O O . LYS A 1 184 ? 15.285 -6.370 -5.919 1.00 51.34 184 LYS A O 1
ATOM 1408 N N . ALA A 1 185 ? 16.753 -7.995 -5.433 1.00 54.81 185 ALA A N 1
ATOM 1409 C CA . ALA A 1 185 ? 16.104 -8.340 -4.169 1.00 54.81 185 ALA A CA 1
ATOM 1410 C C . ALA A 1 185 ? 16.131 -7.114 -3.240 1.00 54.81 185 ALA A C 1
ATOM 1412 O O . ALA A 1 185 ? 17.122 -6.372 -3.258 1.00 54.81 185 ALA A O 1
ATOM 1413 N N . LEU A 1 186 ? 15.071 -6.914 -2.445 1.00 57.59 186 LEU A N 1
ATOM 1414 C CA . LEU A 1 186 ? 15.046 -5.918 -1.371 1.00 57.59 186 LEU A CA 1
ATOM 1415 C C . LEU A 1 186 ? 16.382 -5.960 -0.632 1.00 57.59 186 LEU A C 1
ATOM 1417 O O . LEU A 1 186 ? 16.772 -6.997 -0.088 1.00 57.59 186 LEU A O 1
ATOM 1421 N N . SER A 1 187 ? 17.133 -4.860 -0.670 1.00 57.00 187 SER A N 1
ATOM 1422 C CA . SER A 1 187 ? 18.437 -4.855 -0.023 1.00 57.00 187 SER A CA 1
ATOM 1423 C C . SER A 1 187 ? 18.241 -4.959 1.487 1.00 57.00 187 SER A C 1
ATOM 1425 O O . SER A 1 187 ? 17.308 -4.375 2.044 1.00 57.00 187 SER A O 1
ATOM 1427 N N . ALA A 1 188 ? 19.152 -5.656 2.172 1.00 58.38 188 ALA A N 1
ATOM 1428 C CA . ALA A 1 188 ? 19.189 -5.657 3.635 1.00 58.38 188 ALA A CA 1
ATOM 1429 C C . ALA A 1 188 ? 19.148 -4.219 4.192 1.00 58.38 188 ALA A C 1
ATOM 1431 O O . ALA A 1 188 ? 18.449 -3.959 5.160 1.00 58.38 188 ALA A O 1
ATOM 1432 N N . ALA A 1 189 ? 19.761 -3.260 3.486 1.00 57.12 189 ALA A N 1
ATOM 1433 C CA . ALA A 1 189 ? 19.758 -1.837 3.821 1.00 57.12 189 ALA A CA 1
ATOM 1434 C C . ALA A 1 189 ? 18.362 -1.168 3.845 1.00 57.12 189 ALA A C 1
ATOM 1436 O O . ALA A 1 189 ? 18.200 -0.131 4.481 1.00 57.12 189 ALA A O 1
ATOM 1437 N N . GLN A 1 190 ? 17.349 -1.707 3.155 1.00 60.34 190 GLN A N 1
ATOM 1438 C CA . GLN A 1 190 ? 15.971 -1.201 3.241 1.00 60.34 190 GLN A CA 1
ATOM 1439 C C . GLN A 1 190 ? 15.153 -1.877 4.346 1.00 60.34 190 GLN A C 1
ATOM 1441 O O . GLN A 1 190 ? 14.327 -1.215 4.972 1.00 60.34 190 GLN A O 1
ATOM 1446 N N . TYR A 1 191 ? 15.440 -3.141 4.665 1.00 62.00 191 TYR A N 1
ATOM 1447 C CA . TYR A 1 191 ? 14.990 -3.729 5.930 1.00 62.00 191 TYR A CA 1
ATOM 1448 C C . TYR A 1 191 ? 15.625 -3.003 7.130 1.00 62.00 191 TYR A C 1
ATOM 1450 O O . TYR A 1 191 ? 14.968 -2.815 8.146 1.00 62.00 191 TYR A O 1
ATOM 1458 N N . GLU A 1 192 ? 16.862 -2.514 6.992 1.00 59.34 192 GLU A N 1
ATOM 1459 C CA . GLU A 1 192 ? 17.564 -1.690 7.991 1.00 59.34 192 GLU A CA 1
ATOM 1460 C C . GLU A 1 192 ? 17.051 -0.246 8.075 1.00 59.34 192 GLU A C 1
ATOM 1462 O O . GLU A 1 192 ? 17.337 0.436 9.055 1.00 59.34 192 GLU A O 1
ATOM 1467 N N . ARG A 1 193 ? 16.255 0.222 7.100 1.00 67.38 193 ARG A N 1
ATOM 1468 C CA . ARG A 1 193 ? 15.478 1.464 7.251 1.00 67.38 193 ARG A CA 1
ATOM 1469 C C . ARG A 1 193 ? 14.269 1.281 8.164 1.00 67.38 193 ARG A C 1
ATOM 1471 O O . ARG A 1 193 ? 13.505 2.225 8.297 1.00 67.38 193 ARG A O 1
ATOM 1478 N N . ALA A 1 194 ? 14.083 0.113 8.782 1.00 66.75 194 ALA A N 1
ATOM 1479 C CA . ALA A 1 194 ? 13.057 -0.066 9.794 1.00 66.75 194 ALA A CA 1
ATOM 1480 C C . ALA A 1 194 ? 13.063 1.121 10.770 1.00 66.75 194 ALA A C 1
ATOM 1482 O O . ALA A 1 194 ? 14.134 1.529 11.234 1.00 66.75 194 ALA A O 1
ATOM 1483 N N . PRO A 1 195 ? 11.889 1.678 11.094 1.00 71.88 195 PRO A N 1
ATOM 1484 C CA . PRO A 1 195 ? 11.775 2.571 12.231 1.00 71.88 195 PRO A CA 1
ATOM 1485 C C . PRO A 1 195 ? 12.424 1.896 13.447 1.00 71.88 195 PRO A C 1
ATOM 1487 O O . PRO A 1 195 ? 12.176 0.723 13.719 1.00 71.88 195 PRO A O 1
ATOM 1490 N N . ASN A 1 196 ? 13.306 2.607 14.148 1.00 70.00 196 ASN A N 1
ATOM 1491 C CA . ASN A 1 196 ? 14.082 2.017 15.247 1.00 70.00 196 ASN A CA 1
ATOM 1492 C C . ASN A 1 196 ? 13.253 1.811 16.522 1.00 70.00 196 ASN A C 1
ATOM 1494 O O . ASN A 1 196 ? 13.713 1.164 17.463 1.00 70.00 196 ASN A O 1
ATOM 1498 N N . GLU A 1 197 ? 12.056 2.382 16.555 1.00 74.56 197 GLU A N 1
ATOM 1499 C CA . GLU A 1 197 ? 11.182 2.427 17.714 1.00 74.56 197 GLU A CA 1
ATOM 1500 C C . GLU A 1 197 ? 10.143 1.300 17.645 1.00 74.56 197 GLU A C 1
ATOM 1502 O O . GLU A 1 197 ? 9.591 0.998 16.586 1.00 74.56 197 GLU A O 1
ATOM 1507 N N . SER A 1 198 ? 9.896 0.664 18.788 1.00 74.25 198 SER A N 1
ATOM 1508 C CA . SER A 1 198 ? 8.821 -0.320 18.946 1.00 74.25 198 SER A CA 1
ATOM 1509 C C . SER A 1 198 ? 7.472 0.406 19.047 1.00 74.25 198 SER A C 1
ATOM 1511 O O . SER A 1 198 ? 7.438 1.476 19.661 1.00 74.25 198 SER A O 1
ATOM 1513 N N . PRO A 1 199 ? 6.372 -0.118 18.473 1.00 81.56 199 PRO A N 1
ATOM 1514 C CA . PRO A 1 199 ? 6.250 -1.409 17.788 1.00 81.56 199 PRO A CA 1
ATOM 1515 C C . PRO A 1 199 ? 6.550 -1.361 16.278 1.00 81.56 199 PRO A C 1
ATOM 1517 O O . PRO A 1 199 ? 6.436 -2.367 15.579 1.00 81.56 199 PRO A O 1
ATOM 1520 N N . ASN A 1 200 ? 6.913 -0.197 15.735 1.00 82.62 200 ASN A N 1
ATOM 1521 C CA . ASN A 1 200 ? 7.066 -0.006 14.292 1.00 82.62 200 ASN A CA 1
ATOM 1522 C C . ASN A 1 200 ? 8.106 -0.961 13.680 1.00 82.62 200 ASN A C 1
ATOM 1524 O O . ASN A 1 200 ? 7.911 -1.480 12.577 1.00 82.62 200 ASN A O 1
ATOM 1528 N N . ARG A 1 201 ? 9.198 -1.228 14.406 1.00 81.56 201 ARG A N 1
ATOM 1529 C CA . ARG A 1 201 ? 10.252 -2.153 13.976 1.00 81.56 201 ARG A CA 1
ATOM 1530 C C . ARG A 1 201 ? 9.737 -3.578 13.773 1.00 81.56 201 ARG A C 1
ATOM 1532 O O . ARG A 1 201 ? 10.153 -4.251 12.831 1.00 81.56 201 ARG A O 1
ATOM 1539 N N . GLU A 1 202 ? 8.870 -4.041 14.663 1.00 84.88 202 GLU A N 1
ATOM 1540 C CA . GLU A 1 202 ? 8.332 -5.397 14.692 1.00 84.88 202 GLU A CA 1
ATOM 1541 C C . GLU A 1 202 ? 7.413 -5.653 13.490 1.00 84.88 202 GLU A C 1
ATOM 1543 O O . GLU A 1 202 ? 7.506 -6.708 12.862 1.00 84.88 202 GLU A O 1
ATOM 1548 N N . TYR A 1 203 ? 6.606 -4.660 13.102 1.00 88.56 203 TYR A N 1
ATOM 1549 C CA . TYR A 1 203 ? 5.721 -4.748 11.934 1.00 88.56 203 TYR A CA 1
ATOM 1550 C C . TYR A 1 203 ? 6.437 -4.518 10.598 1.00 88.56 203 TYR A C 1
ATOM 1552 O O . TYR A 1 203 ? 5.954 -4.962 9.556 1.00 88.56 203 TYR A O 1
ATOM 1560 N N . TRP A 1 204 ? 7.594 -3.846 10.599 1.00 87.06 204 TRP A N 1
ATOM 1561 C CA . TRP A 1 204 ? 8.241 -3.374 9.371 1.00 87.06 204 TRP A CA 1
ATOM 1562 C C . TRP A 1 204 ? 8.472 -4.471 8.329 1.00 87.06 204 TRP A C 1
ATOM 1564 O O . TRP A 1 204 ? 8.174 -4.292 7.149 1.00 87.06 204 TRP A O 1
ATOM 1574 N N . SER A 1 205 ? 8.977 -5.629 8.762 1.00 85.81 205 SER A N 1
ATOM 1575 C CA . SER A 1 205 ? 9.267 -6.739 7.847 1.00 85.81 205 SER A CA 1
ATOM 1576 C C . SER A 1 205 ? 8.011 -7.276 7.152 1.00 85.81 205 SER A C 1
ATOM 1578 O O . SER A 1 205 ? 8.064 -7.582 5.959 1.00 85.81 205 SER A O 1
ATOM 1580 N N . ALA A 1 206 ? 6.887 -7.327 7.869 1.00 89.25 206 ALA A N 1
ATOM 1581 C CA . ALA A 1 206 ? 5.613 -7.804 7.354 1.00 89.25 206 ALA A CA 1
ATOM 1582 C C . ALA A 1 206 ? 4.985 -6.790 6.385 1.00 89.25 206 ALA A C 1
ATOM 1584 O O . ALA A 1 206 ? 4.562 -7.170 5.293 1.00 89.25 206 ALA A O 1
ATOM 1585 N N . LEU A 1 207 ? 5.038 -5.492 6.718 1.00 91.75 207 LEU A N 1
ATOM 1586 C CA . LEU A 1 207 ? 4.604 -4.417 5.819 1.00 91.75 207 LEU A CA 1
ATOM 1587 C C . LEU A 1 207 ? 5.385 -4.434 4.499 1.00 91.75 207 LEU A C 1
ATOM 1589 O O . LEU A 1 207 ? 4.788 -4.422 3.424 1.00 91.75 207 LEU A O 1
ATOM 1593 N N . VAL A 1 208 ? 6.721 -4.490 4.568 1.00 89.00 208 VAL A N 1
ATOM 1594 C CA . VAL A 1 208 ? 7.591 -4.518 3.381 1.00 89.00 208 VAL A CA 1
ATOM 1595 C C . VAL A 1 208 ? 7.346 -5.773 2.542 1.00 89.00 208 VAL A C 1
ATOM 1597 O O . VAL A 1 208 ? 7.310 -5.679 1.313 1.00 89.00 208 VAL A O 1
ATOM 1600 N N . GLY A 1 209 ? 7.137 -6.926 3.187 1.00 88.25 209 GLY A N 1
ATOM 1601 C CA . GLY A 1 209 ? 6.753 -8.167 2.512 1.00 88.25 209 GLY A CA 1
ATOM 1602 C C . GLY A 1 209 ? 5.440 -8.014 1.746 1.00 88.25 209 GLY A C 1
ATOM 1603 O O . GLY A 1 209 ? 5.423 -8.183 0.532 1.00 88.25 209 GLY A O 1
ATOM 1604 N N . ALA A 1 210 ? 4.376 -7.576 2.425 1.00 93.31 210 ALA A N 1
ATOM 1605 C CA . ALA A 1 210 ? 3.065 -7.338 1.820 1.00 93.31 210 ALA A CA 1
ATOM 1606 C C . ALA A 1 210 ? 3.125 -6.354 0.637 1.00 93.31 210 ALA A C 1
ATOM 1608 O O . ALA A 1 210 ? 2.538 -6.605 -0.414 1.00 93.31 210 ALA A O 1
ATOM 1609 N N . TYR A 1 211 ? 3.868 -5.255 0.789 1.00 91.88 211 TYR A N 1
ATOM 1610 C CA . TYR A 1 211 ? 4.042 -4.250 -0.261 1.00 91.88 211 TYR A CA 1
ATOM 1611 C C . TYR A 1 211 ? 4.770 -4.811 -1.491 1.00 91.88 211 TYR A C 1
ATOM 1613 O O . TYR A 1 211 ? 4.405 -4.513 -2.626 1.00 91.88 211 TYR A O 1
ATOM 1621 N N . THR A 1 212 ? 5.777 -5.656 -1.271 1.00 89.31 212 THR A N 1
ATOM 1622 C CA . THR A 1 212 ? 6.557 -6.281 -2.349 1.00 89.31 212 THR A CA 1
ATOM 1623 C C . THR A 1 212 ? 5.760 -7.360 -3.068 1.00 89.31 212 THR A C 1
ATOM 1625 O O . THR A 1 212 ? 5.769 -7.401 -4.297 1.00 89.31 212 THR A O 1
ATOM 1628 N N . ASP A 1 213 ? 5.008 -8.176 -2.327 1.00 89.69 213 ASP A N 1
ATOM 1629 C CA . ASP A 1 213 ? 4.126 -9.195 -2.897 1.00 89.69 213 ASP A CA 1
ATOM 1630 C C . ASP A 1 213 ? 3.077 -8.566 -3.826 1.00 89.69 213 ASP A C 1
ATOM 1632 O O . ASP A 1 213 ? 2.823 -9.079 -4.917 1.00 89.69 213 ASP A O 1
ATOM 1636 N N . ALA A 1 214 ? 2.500 -7.426 -3.434 1.00 93.12 214 ALA A N 1
ATOM 1637 C CA . ALA A 1 214 ? 1.543 -6.698 -4.264 1.00 93.12 214 ALA A CA 1
ATOM 1638 C C . ALA A 1 214 ? 2.172 -6.135 -5.548 1.00 93.12 214 ALA A C 1
ATOM 1640 O O . ALA A 1 214 ? 1.568 -6.198 -6.625 1.00 93.12 214 ALA A O 1
ATOM 1641 N N . TRP A 1 215 ? 3.400 -5.631 -5.443 1.00 90.56 215 TRP A N 1
ATOM 1642 C CA . TRP A 1 215 ? 4.147 -5.056 -6.556 1.00 90.56 215 TRP A CA 1
ATOM 1643 C C . TRP A 1 215 ? 4.559 -6.104 -7.583 1.00 90.56 215 TRP A C 1
ATOM 1645 O O . TRP A 1 215 ? 4.381 -5.905 -8.788 1.00 90.56 215 TRP A O 1
ATOM 1655 N N . ASP A 1 216 ? 5.076 -7.240 -7.119 1.00 88.06 216 ASP A N 1
ATOM 1656 C CA . ASP A 1 216 ? 5.442 -8.362 -7.983 1.00 88.06 216 ASP A CA 1
ATOM 1657 C C . ASP A 1 216 ? 4.203 -9.086 -8.524 1.00 88.06 216 ASP A C 1
ATOM 1659 O O . ASP A 1 216 ? 4.195 -9.525 -9.678 1.00 88.06 216 ASP A O 1
ATOM 1663 N N . GLY A 1 217 ? 3.125 -9.130 -7.738 1.00 90.75 217 GLY A N 1
ATOM 1664 C CA . GLY A 1 217 ? 1.814 -9.632 -8.143 1.00 90.75 217 GLY A CA 1
ATOM 1665 C C . GLY A 1 217 ? 1.046 -8.716 -9.101 1.00 90.75 217 GLY A C 1
ATOM 1666 O O . GLY A 1 217 ? 0.040 -9.155 -9.657 1.00 90.75 217 GLY A O 1
ATOM 1667 N N . ARG A 1 218 ? 1.511 -7.476 -9.328 1.00 92.94 218 ARG A N 1
ATOM 1668 C CA . ARG A 1 218 ? 0.846 -6.451 -10.157 1.00 92.94 218 ARG A CA 1
ATOM 1669 C C . ARG A 1 218 ? -0.612 -6.238 -9.739 1.00 92.94 218 ARG A C 1
ATOM 1671 O O . ARG A 1 218 ? -1.526 -6.358 -10.556 1.00 92.94 218 ARG A O 1
ATOM 1678 N N . LEU A 1 219 ? -0.836 -5.965 -8.458 1.00 93.50 219 LEU A N 1
ATOM 1679 C CA . LEU A 1 219 ? -2.182 -5.833 -7.898 1.00 93.50 219 LEU A CA 1
ATOM 1680 C C . LEU A 1 219 ? -2.667 -4.377 -7.883 1.00 93.50 219 LEU A C 1
ATOM 1682 O O . LEU A 1 219 ? -1.906 -3.471 -7.553 1.00 93.50 219 LEU A O 1
ATOM 1686 N N . ASN A 1 220 ? -3.950 -4.173 -8.208 1.00 93.19 220 ASN A N 1
ATOM 1687 C CA . ASN A 1 220 ? -4.650 -2.876 -8.191 1.00 93.19 220 ASN A CA 1
ATOM 1688 C C . ASN A 1 220 ? -3.794 -1.727 -8.769 1.00 93.19 220 ASN A C 1
ATOM 1690 O O . ASN A 1 220 ? -3.129 -1.912 -9.787 1.00 93.19 220 ASN A O 1
ATOM 1694 N N . ILE A 1 221 ? -3.793 -0.544 -8.146 1.00 90.00 221 ILE A N 1
ATOM 1695 C CA . ILE A 1 221 ? -3.075 0.629 -8.660 1.00 90.00 221 ILE A CA 1
ATOM 1696 C C . ILE A 1 221 ? -1.548 0.412 -8.752 1.00 90.00 221 ILE A C 1
ATOM 1698 O O . ILE A 1 221 ? -0.892 1.004 -9.612 1.00 90.00 221 ILE A O 1
ATOM 1702 N N . GLN A 1 222 ? -0.957 -0.485 -7.950 1.00 89.75 222 GLN A N 1
ATOM 1703 C CA . GLN A 1 222 ? 0.462 -0.838 -8.107 1.00 89.75 222 GLN A CA 1
ATOM 1704 C C . GLN A 1 222 ? 0.769 -1.507 -9.449 1.00 89.75 222 GLN A C 1
ATOM 1706 O O . GLN A 1 222 ? 1.888 -1.360 -9.942 1.00 89.75 222 GLN A O 1
ATOM 1711 N N . ALA A 1 223 ? -0.198 -2.190 -10.069 1.00 90.56 223 ALA A N 1
ATOM 1712 C CA . ALA A 1 223 ? -0.035 -2.777 -11.397 1.00 90.56 223 ALA A CA 1
ATOM 1713 C C . ALA A 1 223 ? 0.375 -1.724 -12.436 1.00 90.56 223 ALA A C 1
ATOM 1715 O O . ALA A 1 223 ? 1.283 -1.962 -13.237 1.00 90.56 223 ALA A O 1
ATOM 1716 N N . ASP A 1 224 ? -0.244 -0.542 -12.377 1.00 89.44 224 ASP A N 1
ATOM 1717 C CA . ASP A 1 224 ? 0.029 0.565 -13.293 1.00 89.44 224 ASP A CA 1
ATOM 1718 C C . ASP A 1 224 ? 1.411 1.170 -13.053 1.00 89.44 224 ASP A C 1
ATOM 1720 O O . ASP A 1 224 ? 2.140 1.453 -14.009 1.00 89.44 224 ASP A O 1
ATOM 1724 N N . CYS A 1 225 ? 1.799 1.339 -11.783 1.00 88.62 225 CYS A N 1
ATOM 1725 C CA . CYS A 1 225 ? 3.156 1.758 -11.440 1.00 88.62 225 CYS A CA 1
ATOM 1726 C C . CYS A 1 225 ? 4.190 0.743 -11.945 1.00 88.62 225 CYS A C 1
ATOM 1728 O O . CYS A 1 225 ? 5.150 1.132 -12.609 1.00 88.62 225 CYS A O 1
ATOM 1730 N N . ARG A 1 226 ? 3.981 -0.556 -11.696 1.00 89.50 226 ARG A N 1
ATOM 1731 C CA . ARG A 1 226 ? 4.910 -1.603 -12.134 1.00 89.50 226 ARG A CA 1
ATOM 1732 C C . ARG A 1 226 ? 5.011 -1.674 -13.655 1.00 89.50 226 ARG A C 1
ATOM 1734 O O . ARG A 1 226 ? 6.105 -1.811 -14.190 1.00 89.50 226 ARG A O 1
ATOM 1741 N N . HIS A 1 227 ? 3.893 -1.541 -14.363 1.00 89.44 227 HIS A N 1
ATOM 1742 C CA . HIS A 1 227 ? 3.894 -1.500 -15.821 1.00 89.44 227 HIS A CA 1
ATOM 1743 C C . HIS A 1 227 ? 4.664 -0.288 -16.366 1.00 89.44 227 HIS A C 1
ATOM 1745 O O . HIS A 1 227 ? 5.418 -0.420 -17.328 1.00 89.44 227 HIS A O 1
ATOM 1751 N N . ALA A 1 228 ? 4.515 0.885 -15.743 1.00 87.38 228 ALA A N 1
ATOM 1752 C CA . ALA A 1 228 ? 5.297 2.064 -16.108 1.00 87.38 228 ALA A CA 1
ATOM 1753 C C . ALA A 1 228 ? 6.801 1.845 -15.926 1.00 87.38 228 ALA A C 1
ATOM 1755 O O . ALA A 1 228 ? 7.590 2.259 -16.772 1.00 87.38 228 ALA A O 1
ATOM 1756 N N . ASP A 1 229 ? 7.172 1.166 -14.848 1.00 86.56 229 ASP A N 1
ATOM 1757 C CA . ASP A 1 229 ? 8.547 0.795 -14.550 1.00 86.56 229 ASP A CA 1
ATOM 1758 C C . ASP A 1 229 ? 9.134 -0.174 -15.575 1.00 86.56 229 ASP A C 1
ATOM 1760 O O . ASP A 1 229 ? 10.240 0.045 -16.069 1.00 86.56 229 ASP A O 1
ATOM 1764 N N . ASP A 1 230 ? 8.379 -1.211 -15.945 1.00 87.12 230 ASP A N 1
ATOM 1765 C CA . ASP A 1 230 ? 8.803 -2.169 -16.966 1.00 87.12 230 ASP A CA 1
ATOM 1766 C C . ASP A 1 230 ? 9.078 -1.458 -18.306 1.00 87.12 230 ASP A C 1
ATOM 1768 O O . ASP A 1 230 ? 10.087 -1.728 -18.958 1.00 87.12 230 ASP A O 1
ATOM 1772 N N . LEU A 1 231 ? 8.223 -0.502 -18.695 1.00 87.88 231 LEU A N 1
ATOM 1773 C CA . LEU A 1 231 ? 8.431 0.311 -19.898 1.00 87.88 231 LEU A CA 1
ATOM 1774 C C . LEU A 1 231 ? 9.678 1.194 -19.784 1.00 87.88 231 LEU A C 1
ATOM 1776 O O . LEU A 1 231 ? 10.479 1.240 -20.713 1.00 87.88 231 LEU A O 1
ATOM 1780 N N . ALA A 1 232 ? 9.889 1.848 -18.639 1.00 87.06 232 ALA A N 1
ATOM 1781 C CA . ALA A 1 232 ? 11.062 2.691 -18.419 1.00 87.06 232 ALA A CA 1
ATOM 1782 C C . ALA A 1 232 ? 12.380 1.894 -18.477 1.00 87.06 232 ALA A C 1
ATOM 1784 O O . ALA A 1 232 ? 13.399 2.411 -18.946 1.00 87.06 232 ALA A O 1
ATOM 1785 N N . VAL A 1 233 ? 12.368 0.634 -18.027 1.00 86.75 233 VAL A N 1
ATOM 1786 C CA . VAL A 1 233 ? 13.500 -0.293 -18.174 1.00 86.75 233 VAL A CA 1
ATOM 1787 C C . VAL A 1 233 ? 13.770 -0.581 -19.649 1.00 86.75 233 VAL A C 1
ATOM 1789 O O . VAL A 1 233 ? 14.908 -0.421 -20.086 1.00 86.75 233 VAL A O 1
ATOM 1792 N N . VAL A 1 234 ? 12.740 -0.921 -20.429 1.00 88.12 234 VAL A N 1
ATOM 1793 C CA . VAL A 1 234 ? 12.880 -1.166 -21.874 1.00 88.12 234 VAL A CA 1
ATOM 1794 C C . VAL A 1 234 ? 13.412 0.075 -22.596 1.00 88.12 234 VAL A C 1
ATOM 1796 O O . VAL A 1 234 ? 14.380 -0.027 -23.344 1.00 88.12 234 VAL A O 1
ATOM 1799 N N . GLU A 1 235 ? 12.853 1.258 -22.334 1.00 88.69 235 GLU A N 1
ATOM 1800 C CA . GLU A 1 235 ? 13.304 2.520 -22.937 1.00 88.69 235 GLU A CA 1
ATOM 1801 C C . GLU A 1 235 ? 14.757 2.859 -22.577 1.00 88.69 235 GLU A C 1
ATOM 1803 O O . GLU A 1 235 ? 15.514 3.382 -23.399 1.00 88.69 235 GLU A O 1
ATOM 1808 N N . ARG A 1 236 ? 15.179 2.589 -21.335 1.00 89.50 236 ARG A N 1
ATOM 1809 C CA . ARG A 1 236 ? 16.581 2.743 -20.932 1.00 89.50 236 ARG A CA 1
ATOM 1810 C C . ARG A 1 236 ? 17.471 1.780 -21.710 1.00 89.50 236 ARG A C 1
ATOM 1812 O O . ARG A 1 236 ? 18.443 2.233 -22.303 1.00 89.50 236 ARG A O 1
ATOM 1819 N N . ASP A 1 237 ? 17.127 0.500 -21.756 1.00 90.31 237 ASP A N 1
ATOM 1820 C CA . ASP A 1 237 ? 17.946 -0.516 -22.416 1.00 90.31 237 ASP A CA 1
ATOM 1821 C C . ASP A 1 237 ? 18.041 -0.265 -23.939 1.00 90.31 237 ASP A C 1
ATOM 1823 O O . ASP A 1 237 ? 19.103 -0.448 -24.540 1.00 90.31 237 ASP A O 1
ATOM 1827 N N . GLN A 1 238 ? 16.964 0.240 -24.553 1.00 92.00 238 GLN A N 1
ATOM 1828 C CA . GLN A 1 238 ? 16.935 0.721 -25.938 1.00 92.00 238 GLN A CA 1
ATOM 1829 C C . GLN A 1 238 ? 17.848 1.937 -26.150 1.00 92.00 238 GLN A C 1
ATOM 1831 O O . GLN A 1 238 ? 18.648 1.953 -27.089 1.00 92.00 238 GLN A O 1
ATOM 1836 N N . ARG A 1 239 ? 17.784 2.948 -25.273 1.00 91.19 239 ARG A N 1
ATOM 1837 C CA . ARG A 1 239 ? 18.699 4.102 -25.334 1.00 91.19 239 ARG A CA 1
ATOM 1838 C C . ARG A 1 239 ? 20.152 3.675 -25.190 1.00 91.19 239 ARG A C 1
ATOM 1840 O O . ARG A 1 239 ? 20.977 4.123 -25.979 1.00 91.19 239 ARG A O 1
ATOM 1847 N N . ASP A 1 240 ? 20.450 2.779 -24.256 1.00 92.69 240 ASP A N 1
ATOM 1848 C CA . ASP A 1 240 ? 21.798 2.250 -24.051 1.00 92.69 240 ASP A CA 1
ATOM 1849 C C . ASP A 1 240 ? 22.275 1.443 -25.272 1.00 92.69 240 ASP A C 1
ATOM 1851 O O . ASP A 1 240 ? 23.457 1.461 -25.606 1.00 92.69 240 ASP A O 1
ATOM 1855 N N . ALA A 1 241 ? 21.376 0.742 -25.972 1.00 92.69 241 ALA A N 1
ATOM 1856 C CA . ALA A 1 241 ? 21.700 0.059 -27.223 1.00 92.69 241 ALA A CA 1
ATOM 1857 C C . ALA A 1 241 ? 22.027 1.039 -28.359 1.00 92.69 241 ALA A C 1
ATOM 1859 O O . ALA A 1 241 ? 23.029 0.847 -29.045 1.00 92.69 241 ALA A O 1
ATOM 1860 N N . ILE A 1 242 ? 21.234 2.102 -28.526 1.00 93.12 242 ILE A N 1
ATOM 1861 C CA . ILE A 1 242 ? 21.507 3.160 -29.512 1.00 93.12 242 ILE A CA 1
ATOM 1862 C C . ILE A 1 242 ? 22.816 3.884 -29.179 1.00 93.12 242 ILE A C 1
ATOM 1864 O O . ILE A 1 242 ? 23.613 4.143 -30.074 1.00 93.12 242 ILE A O 1
ATOM 1868 N N . ASP A 1 243 ? 23.062 4.179 -27.902 1.00 93.19 243 ASP A N 1
ATOM 1869 C CA . ASP A 1 243 ? 24.291 4.817 -27.422 1.00 93.19 243 ASP A CA 1
ATOM 1870 C C . ASP A 1 243 ? 25.529 3.966 -27.748 1.00 93.19 243 ASP A C 1
ATOM 1872 O O . ASP A 1 243 ? 26.514 4.489 -28.260 1.00 93.19 243 ASP A O 1
ATOM 1876 N N . ARG A 1 244 ? 25.454 2.640 -27.555 1.00 92.62 244 ARG A N 1
ATOM 1877 C CA . ARG A 1 244 ? 26.524 1.712 -27.962 1.00 92.62 244 ARG A CA 1
ATOM 1878 C C . ARG A 1 244 ? 26.763 1.690 -29.470 1.00 92.62 244 ARG A C 1
ATOM 1880 O O . ARG A 1 244 ? 27.910 1.586 -29.876 1.00 92.62 244 ARG A O 1
ATOM 1887 N N . ILE A 1 245 ? 25.712 1.763 -30.289 1.00 92.31 245 ILE A N 1
ATOM 1888 C CA . ILE A 1 245 ? 25.858 1.800 -31.754 1.00 92.31 245 ILE A CA 1
ATOM 1889 C C . ILE A 1 245 ? 26.521 3.110 -32.186 1.00 92.31 245 ILE A C 1
ATOM 1891 O O . ILE A 1 245 ? 27.437 3.092 -32.999 1.00 92.31 245 ILE A O 1
ATOM 1895 N N . ARG A 1 246 ? 26.096 4.236 -31.603 1.00 91.12 246 ARG A N 1
ATOM 1896 C CA . ARG A 1 246 ? 26.635 5.563 -31.928 1.00 91.12 246 ARG A CA 1
ATOM 1897 C C . ARG A 1 246 ? 28.111 5.720 -31.597 1.00 91.12 246 ARG A C 1
ATOM 1899 O O . ARG A 1 246 ? 28.792 6.400 -32.343 1.00 91.12 246 ARG A O 1
ATOM 1906 N N . LYS A 1 247 ? 28.574 5.100 -30.512 1.00 92.25 247 LYS A N 1
ATOM 1907 C CA . LYS A 1 247 ? 29.973 5.130 -30.059 1.00 92.25 247 LYS A CA 1
ATOM 1908 C C . LYS A 1 247 ? 30.917 4.198 -30.828 1.00 92.25 247 LYS A C 1
ATOM 1910 O O . LYS A 1 247 ? 32.081 4.085 -30.471 1.00 92.25 247 LYS A O 1
ATOM 1915 N N . GLY A 1 248 ? 30.400 3.419 -31.779 1.00 89.81 248 GLY A N 1
ATOM 1916 C CA . GLY A 1 248 ? 31.209 2.448 -32.509 1.00 89.81 248 GLY A CA 1
ATOM 1917 C C . GLY A 1 248 ? 31.865 1.364 -31.627 1.00 89.81 248 GLY A C 1
ATOM 1918 O O . GLY A 1 248 ? 31.547 1.197 -30.443 1.00 89.81 248 GLY A O 1
ATOM 1919 N N . PRO A 1 249 ? 32.743 0.535 -32.217 1.00 92.56 249 PRO A N 1
ATOM 1920 C CA . PRO A 1 249 ? 33.482 -0.512 -31.514 1.00 92.56 249 PRO A CA 1
ATOM 1921 C C . PRO A 1 249 ? 34.360 -0.048 -30.347 1.00 92.56 249 PRO A C 1
ATOM 1923 O O . PRO A 1 249 ? 34.580 -0.842 -29.426 1.00 92.56 249 PRO A O 1
ATOM 1926 N N . ASP A 1 250 ? 34.901 1.171 -30.388 1.00 89.81 250 ASP A N 1
ATOM 1927 C CA . ASP A 1 250 ? 35.805 1.654 -29.340 1.00 89.81 250 ASP A CA 1
ATOM 1928 C C . ASP A 1 250 ? 35.074 2.173 -28.084 1.00 89.81 250 ASP A C 1
ATOM 1930 O O . ASP A 1 250 ? 35.670 2.263 -27.003 1.00 89.81 250 ASP A O 1
ATOM 1934 N N . GLY A 1 251 ? 33.761 2.406 -28.191 1.00 91.38 251 GLY A N 1
ATOM 1935 C CA . GLY A 1 251 ? 32.893 2.787 -27.083 1.00 91.38 251 GLY A CA 1
ATOM 1936 C C . GLY A 1 251 ? 33.067 4.239 -26.630 1.00 91.38 251 GLY A C 1
ATOM 1937 O O . GLY A 1 251 ? 32.584 4.595 -25.544 1.00 91.38 251 GLY A O 1
ATOM 1938 N N . LEU A 1 252 ? 33.745 5.070 -27.419 1.00 91.44 252 LEU A N 1
ATOM 1939 C CA . LEU A 1 252 ? 33.947 6.490 -27.165 1.00 91.44 252 LEU A CA 1
ATOM 1940 C C . LEU A 1 252 ? 33.058 7.330 -28.082 1.00 91.44 252 LEU A C 1
ATOM 1942 O O . LEU A 1 252 ? 32.454 6.841 -29.015 1.00 91.44 252 LEU A O 1
ATOM 1946 N N . TYR A 1 253 ? 32.897 8.604 -27.732 1.00 90.06 253 TYR A N 1
ATOM 1947 C CA . TYR A 1 253 ? 32.238 9.574 -28.602 1.00 90.06 253 TYR A CA 1
ATOM 1948 C C . TYR A 1 253 ? 33.300 10.470 -29.235 1.00 90.06 253 TYR A C 1
ATOM 1950 O O . TYR A 1 253 ? 34.229 10.907 -28.548 1.00 90.06 253 TYR A O 1
ATOM 1958 N N . GLY A 1 254 ? 33.095 10.842 -30.494 1.00 87.00 254 GLY A N 1
ATOM 1959 C CA . GLY A 1 254 ? 33.938 11.756 -31.257 1.00 87.00 254 GLY A CA 1
ATOM 1960 C C . GLY A 1 254 ? 35.092 11.075 -31.991 1.00 87.00 254 GLY A C 1
ATOM 1961 O O . GLY A 1 254 ? 36.079 11.750 -32.296 1.00 87.00 254 GLY A O 1
ATOM 1962 N N . THR A 1 255 ? 34.997 9.771 -32.238 1.00 89.94 255 THR A N 1
ATOM 1963 C CA . THR A 1 255 ? 35.998 8.972 -32.955 1.00 89.94 255 THR A CA 1
ATOM 1964 C C . THR A 1 255 ? 35.534 8.673 -34.382 1.00 89.94 255 THR A C 1
ATOM 1966 O O . THR A 1 255 ? 34.394 8.934 -34.761 1.00 89.94 255 THR A O 1
ATOM 1969 N N . GLU A 1 256 ? 36.455 8.226 -35.241 1.00 88.19 256 GLU A N 1
ATOM 1970 C CA . GLU A 1 256 ? 36.165 8.014 -36.671 1.00 88.19 256 GLU A CA 1
ATOM 1971 C C . GLU A 1 256 ? 35.174 6.865 -36.923 1.00 88.19 256 GLU A C 1
ATOM 1973 O O . GLU A 1 256 ? 34.602 6.780 -38.009 1.00 88.19 256 GLU A O 1
ATOM 1978 N N . ASP A 1 257 ? 34.991 5.977 -35.945 1.00 86.94 257 ASP A N 1
ATOM 1979 C CA . ASP A 1 257 ? 34.095 4.824 -35.986 1.00 86.94 257 ASP A CA 1
ATOM 1980 C C . ASP A 1 257 ? 32.689 5.099 -35.430 1.00 86.94 257 ASP A C 1
ATOM 1982 O O . ASP A 1 257 ? 31.851 4.192 -35.453 1.00 86.94 257 ASP A O 1
ATOM 1986 N N . ASP A 1 258 ? 32.412 6.332 -34.990 1.00 89.69 258 ASP A N 1
ATOM 1987 C CA . ASP A 1 258 ? 31.083 6.761 -34.556 1.00 89.69 258 ASP A CA 1
ATOM 1988 C C . ASP A 1 258 ? 30.035 6.571 -35.668 1.00 89.69 258 ASP A C 1
ATOM 1990 O O . ASP A 1 258 ? 30.205 7.013 -36.810 1.00 89.69 258 ASP A O 1
ATOM 1994 N N . ASP A 1 259 ? 28.879 6.002 -35.316 1.00 88.31 259 ASP A N 1
ATOM 1995 C CA . ASP A 1 259 ? 27.733 5.947 -36.222 1.00 88.31 259 ASP A CA 1
ATOM 1996 C C . ASP A 1 259 ? 26.861 7.205 -36.068 1.00 88.31 259 ASP A C 1
ATOM 1998 O O . ASP A 1 259 ? 26.279 7.481 -35.014 1.00 88.31 259 ASP A O 1
ATOM 2002 N N . HIS A 1 260 ? 26.755 7.983 -37.147 1.00 86.75 260 HIS A N 1
ATOM 2003 C CA . HIS A 1 260 ? 25.991 9.232 -37.187 1.00 86.75 260 HIS A CA 1
ATOM 2004 C C . HIS A 1 260 ? 24.532 9.067 -37.642 1.00 86.75 260 HIS A C 1
ATOM 2006 O O . HIS A 1 260 ? 23.821 10.065 -37.797 1.00 86.75 260 HIS A O 1
ATOM 2012 N N . ASN A 1 261 ? 24.059 7.839 -37.866 1.00 88.75 261 ASN A N 1
ATOM 2013 C CA . ASN A 1 261 ? 22.666 7.592 -38.207 1.00 88.75 261 ASN A CA 1
ATOM 2014 C C . ASN A 1 261 ? 21.736 7.866 -37.013 1.00 88.75 261 ASN A C 1
ATOM 2016 O O . ASN A 1 261 ? 22.074 7.725 -35.832 1.00 88.75 261 ASN A O 1
ATOM 2020 N N . PHE A 1 262 ? 20.498 8.240 -37.332 1.00 88.12 262 PHE A N 1
ATOM 2021 C CA . PHE A 1 262 ? 19.430 8.324 -36.345 1.00 88.12 262 PHE A CA 1
ATOM 2022 C C . PHE A 1 262 ? 18.760 6.963 -36.245 1.00 88.12 262 PHE A C 1
ATOM 2024 O O . PHE A 1 262 ? 18.229 6.473 -37.233 1.00 88.12 262 PHE A O 1
ATOM 2031 N N . TYR A 1 263 ? 18.779 6.359 -35.063 1.00 90.38 263 TYR A N 1
ATOM 2032 C CA . TYR A 1 263 ? 18.143 5.072 -34.808 1.00 90.38 263 TYR A CA 1
ATOM 2033 C C . TYR A 1 263 ? 16.873 5.243 -33.984 1.00 90.38 263 TYR A C 1
ATOM 2035 O O . TYR A 1 263 ? 16.806 6.116 -33.116 1.00 90.38 263 TYR A O 1
ATOM 2043 N N . GLU A 1 264 ? 15.890 4.387 -34.238 1.00 91.19 264 GLU A N 1
ATOM 2044 C CA . GLU A 1 264 ? 14.636 4.315 -33.492 1.00 91.19 264 GLU A CA 1
ATOM 2045 C C . GLU A 1 264 ? 14.181 2.856 -33.388 1.00 91.19 264 GLU A C 1
ATOM 2047 O O . GLU A 1 264 ? 14.361 2.072 -34.324 1.00 91.19 264 GLU A O 1
ATOM 2052 N N . PHE A 1 265 ? 13.619 2.496 -32.234 1.00 90.56 265 PHE A N 1
ATOM 2053 C CA . PHE A 1 265 ? 12.939 1.219 -32.047 1.00 90.56 265 PHE A CA 1
ATOM 2054 C C . PHE A 1 265 ? 11.462 1.375 -32.408 1.00 90.56 265 PHE A C 1
ATOM 2056 O O . PHE A 1 265 ? 10.825 2.336 -31.976 1.00 90.56 265 PHE A O 1
ATOM 2063 N N . ASP A 1 266 ? 10.922 0.442 -33.190 1.00 88.38 266 ASP A N 1
ATOM 2064 C CA . ASP A 1 266 ? 9.483 0.370 -33.443 1.00 88.38 266 ASP A CA 1
ATOM 2065 C C . ASP A 1 266 ? 8.716 -0.236 -32.248 1.00 88.38 266 ASP A C 1
ATOM 2067 O O . ASP A 1 266 ? 9.296 -0.621 -31.227 1.00 88.38 266 ASP A O 1
ATOM 2071 N N . ILE A 1 267 ? 7.386 -0.317 -32.373 1.00 85.31 267 ILE A N 1
ATOM 2072 C CA . ILE A 1 267 ? 6.500 -0.889 -31.344 1.00 85.31 267 ILE A CA 1
ATOM 2073 C C . ILE A 1 267 ? 6.767 -2.378 -31.072 1.00 85.31 267 ILE A C 1
ATOM 2075 O O . ILE A 1 267 ? 6.482 -2.859 -29.977 1.00 85.31 267 ILE A O 1
ATOM 2079 N N . ASP A 1 268 ? 7.339 -3.090 -32.043 1.00 89.19 268 ASP A N 1
ATOM 2080 C CA . ASP A 1 268 ? 7.694 -4.504 -31.936 1.00 89.19 268 ASP A CA 1
ATOM 2081 C C . ASP A 1 268 ? 9.115 -4.695 -31.364 1.00 89.19 268 ASP A C 1
ATOM 2083 O O . ASP A 1 268 ? 9.556 -5.823 -31.133 1.00 89.19 268 ASP A O 1
ATOM 2087 N N . GLY A 1 269 ? 9.835 -3.599 -31.099 1.00 86.75 269 GLY A N 1
ATOM 2088 C CA . GLY A 1 269 ? 11.199 -3.605 -30.583 1.00 86.75 269 GLY A CA 1
ATOM 2089 C C . GLY A 1 269 ? 12.272 -3.847 -31.647 1.00 86.75 269 GLY A C 1
ATOM 2090 O O . GLY A 1 269 ? 13.413 -4.151 -31.290 1.00 86.75 269 GLY A O 1
ATOM 2091 N N . ASN A 1 270 ? 11.960 -3.700 -32.937 1.00 91.12 270 ASN A N 1
ATOM 2092 C CA . ASN A 1 270 ? 12.959 -3.759 -33.999 1.00 91.12 270 ASN A CA 1
ATOM 2093 C C . ASN A 1 270 ? 13.664 -2.411 -34.150 1.00 91.12 270 ASN A C 1
ATOM 2095 O O . ASN A 1 270 ? 13.035 -1.353 -34.178 1.00 91.12 270 ASN A O 1
ATOM 2099 N N . LEU A 1 271 ? 14.987 -2.456 -34.298 1.00 92.31 271 LEU A N 1
ATOM 2100 C CA . LEU A 1 271 ? 15.803 -1.274 -34.540 1.00 92.31 271 LEU A CA 1
ATOM 2101 C C . LEU A 1 271 ? 15.800 -0.912 -36.029 1.00 92.31 271 LEU A C 1
ATOM 2103 O O . LEU A 1 271 ? 16.121 -1.746 -36.876 1.00 92.31 271 LEU A O 1
ATOM 2107 N N . SER A 1 272 ? 15.516 0.348 -36.344 1.00 89.88 272 SER A N 1
ATOM 2108 C CA . SER A 1 272 ? 15.564 0.880 -37.706 1.00 89.88 272 SER A CA 1
ATOM 2109 C C . SER A 1 272 ? 16.317 2.209 -37.767 1.00 89.88 272 SER A C 1
ATOM 2111 O O . SER A 1 272 ? 16.485 2.896 -36.757 1.00 89.88 272 SER A O 1
ATOM 2113 N N . ILE A 1 273 ? 16.797 2.566 -38.961 1.00 89.62 273 ILE A N 1
ATOM 2114 C CA . ILE A 1 273 ? 17.363 3.891 -39.226 1.00 89.62 273 ILE A CA 1
ATOM 2115 C C . ILE A 1 273 ? 16.211 4.834 -39.565 1.00 89.62 273 ILE A C 1
ATOM 2117 O O . ILE A 1 273 ? 15.490 4.633 -40.544 1.00 89.62 273 ILE A O 1
ATOM 2121 N N . LYS A 1 274 ? 16.072 5.895 -38.776 1.00 83.56 274 LYS A N 1
ATOM 2122 C CA . LYS A 1 274 ? 15.153 6.997 -39.012 1.00 83.56 274 LYS A CA 1
ATOM 2123 C C . LYS A 1 274 ? 15.693 7.859 -40.147 1.00 83.56 274 LYS A C 1
ATOM 2125 O O . LYS A 1 274 ? 16.554 8.718 -39.953 1.00 83.56 274 LYS A O 1
ATOM 2130 N N . VAL A 1 275 ? 15.176 7.624 -41.346 1.00 76.31 275 VAL A N 1
ATOM 2131 C CA . VAL A 1 275 ? 15.395 8.520 -42.480 1.00 76.31 275 VAL A CA 1
ATOM 2132 C C . VAL A 1 275 ? 14.548 9.771 -42.228 1.00 76.31 275 VAL A C 1
ATOM 2134 O O . VAL A 1 275 ? 13.342 9.632 -42.021 1.00 76.31 275 VAL A O 1
ATOM 2137 N N . PRO A 1 276 ? 15.127 10.985 -42.200 1.00 65.44 276 PRO A N 1
ATOM 2138 C CA . PRO A 1 276 ? 14.327 12.196 -42.110 1.00 65.44 276 PRO A CA 1
ATOM 2139 C C . PRO A 1 276 ? 13.339 12.211 -43.276 1.00 65.44 276 PRO A C 1
ATOM 2141 O O . PRO A 1 276 ? 13.755 12.124 -44.434 1.00 65.44 276 PRO A O 1
ATOM 2144 N N . GLU A 1 277 ? 12.041 12.311 -42.988 1.00 61.91 277 GLU A N 1
ATOM 2145 C CA . GLU A 1 277 ? 11.053 12.609 -44.019 1.00 61.91 277 GLU A CA 1
ATOM 2146 C C . GLU A 1 277 ? 11.329 14.028 -44.519 1.00 61.91 277 GLU A C 1
ATOM 2148 O O . GLU A 1 277 ? 10.850 15.023 -43.977 1.00 61.91 277 GLU A O 1
ATOM 2153 N N . TYR A 1 278 ? 12.157 14.138 -45.553 1.00 51.22 278 TYR A N 1
ATOM 2154 C CA . TYR A 1 278 ? 12.172 15.328 -46.379 1.00 51.22 278 TYR A CA 1
ATOM 2155 C C . TYR A 1 278 ? 10.852 15.317 -47.145 1.00 51.22 278 TYR A C 1
ATOM 2157 O O . TYR A 1 278 ? 10.730 14.629 -48.159 1.00 51.22 278 TYR A O 1
ATOM 2165 N N . SER A 1 279 ? 9.850 16.051 -46.653 1.00 42.47 279 SER A N 1
ATOM 2166 C CA . SER A 1 279 ? 8.695 16.383 -47.476 1.00 42.47 279 SER A CA 1
ATOM 2167 C C . SER A 1 279 ? 9.213 17.142 -48.695 1.00 42.47 279 SER A C 1
ATOM 2169 O O . SER A 1 279 ? 9.674 18.283 -48.630 1.00 42.47 279 SER A O 1
ATOM 2171 N N . SER A 1 280 ? 9.207 16.467 -49.836 1.00 43.53 280 SER A N 1
ATOM 2172 C CA . SER A 1 280 ? 9.459 17.070 -51.132 1.00 43.53 280 SER A CA 1
ATOM 2173 C C . SER A 1 280 ? 8.222 17.859 -51.558 1.00 43.53 280 SER A C 1
ATOM 2175 O O . SER A 1 280 ? 7.565 17.491 -52.523 1.00 43.53 280 SER A O 1
ATOM 2177 N N . ASP A 1 281 ? 7.910 18.934 -50.835 1.00 37.50 281 ASP A N 1
ATOM 2178 C CA . ASP A 1 281 ? 7.005 19.981 -51.301 1.00 37.50 281 ASP A CA 1
ATOM 2179 C C . ASP A 1 281 ? 7.814 21.259 -51.518 1.00 37.50 281 ASP A C 1
ATOM 2181 O O . ASP A 1 281 ? 7.977 22.134 -50.668 1.00 37.50 281 ASP A O 1
ATOM 2185 N N . SER A 1 282 ? 8.363 21.347 -52.723 1.00 42.88 282 SER A N 1
ATOM 2186 C CA . SER A 1 282 ? 8.822 22.590 -53.318 1.00 42.88 282 SER A CA 1
ATOM 2187 C C . SER A 1 282 ? 7.620 23.503 -53.591 1.00 42.88 282 SER A C 1
ATOM 2189 O O . SER A 1 282 ? 6.896 23.299 -54.564 1.00 42.88 282 SER A O 1
ATOM 2191 N N . GLY A 1 283 ? 7.428 24.536 -52.770 1.00 31.44 283 GLY A N 1
ATOM 2192 C CA . GLY A 1 283 ? 6.447 25.592 -53.031 1.00 31.44 283 GLY A CA 1
ATOM 2193 C C . GLY A 1 283 ? 6.421 26.644 -51.928 1.00 31.44 283 GLY A C 1
ATOM 2194 O O . GLY A 1 283 ? 5.730 26.488 -50.931 1.00 31.44 283 GLY A O 1
ATOM 2195 N N . GLY A 1 284 ? 7.196 27.718 -52.084 1.00 35.88 284 GLY A N 1
ATOM 2196 C CA . GLY A 1 284 ? 7.232 28.802 -51.105 1.00 35.88 284 GLY A CA 1
ATOM 2197 C C . GLY A 1 284 ? 5.916 29.579 -51.007 1.00 35.88 284 GLY A C 1
ATOM 2198 O O . GLY A 1 284 ? 5.264 29.809 -52.021 1.00 35.88 284 GLY A O 1
ATOM 2199 N N . SER A 1 285 ? 5.577 30.037 -49.796 1.00 33.53 285 SER A N 1
ATOM 2200 C CA . SER A 1 285 ? 5.029 31.372 -49.478 1.00 33.53 285 SER A CA 1
ATOM 2201 C C . SER A 1 285 ? 4.506 31.435 -48.035 1.00 33.53 285 SER A C 1
ATOM 2203 O O . SER A 1 285 ? 3.616 30.682 -47.672 1.00 33.53 285 SER A O 1
ATOM 2205 N N . GLY A 1 286 ? 4.990 32.419 -47.270 1.00 30.27 286 GLY A N 1
ATOM 2206 C CA . GLY A 1 286 ? 4.151 33.224 -46.371 1.00 30.27 286 GLY A CA 1
ATOM 2207 C C . GLY A 1 286 ? 3.768 32.692 -44.980 1.00 30.27 286 GLY A C 1
ATOM 2208 O O . GLY A 1 286 ? 2.864 31.889 -44.841 1.00 30.27 286 GLY A O 1
ATOM 2209 N N . SER A 1 287 ? 4.342 33.356 -43.970 1.00 37.97 287 SER A N 1
ATOM 2210 C CA . SER A 1 287 ? 3.680 33.921 -42.774 1.00 37.97 287 SER A CA 1
ATOM 2211 C C . SER A 1 287 ? 2.906 33.061 -41.759 1.00 37.97 287 SER A C 1
ATOM 2213 O O . SER A 1 287 ? 1.930 32.395 -42.072 1.00 37.97 287 SER A O 1
ATOM 2215 N N . SER A 1 288 ? 3.208 33.386 -40.487 1.00 36.28 288 SER A N 1
ATOM 2216 C CA . SER A 1 288 ? 2.428 33.220 -39.238 1.00 36.28 288 SER A CA 1
ATOM 2217 C C . SER A 1 288 ? 2.340 31.795 -38.671 1.00 36.28 288 SER A C 1
ATOM 2219 O O . SER A 1 288 ? 2.078 30.860 -39.403 1.00 36.28 288 SER A O 1
ATOM 2221 N N . GLY A 1 289 ? 2.541 31.514 -37.382 1.00 32.06 289 GLY A N 1
ATOM 2222 C CA . GLY A 1 289 ? 2.777 32.323 -36.185 1.00 32.06 289 GLY A CA 1
ATOM 2223 C C . GLY A 1 289 ? 2.613 31.436 -34.930 1.00 32.06 289 GLY A C 1
ATOM 2224 O O . GLY A 1 289 ? 1.912 30.433 -34.993 1.00 32.06 289 GLY A O 1
ATOM 2225 N N . GLY A 1 290 ? 3.233 31.831 -33.806 1.00 31.97 290 GLY A N 1
ATOM 2226 C CA . GLY A 1 290 ? 3.060 31.257 -32.449 1.00 31.97 290 GLY A CA 1
ATOM 2227 C C . GLY A 1 290 ? 3.972 30.054 -32.163 1.00 31.97 290 GLY A C 1
ATOM 2228 O O . GLY A 1 290 ? 3.877 29.050 -32.847 1.00 31.97 290 GLY A O 1
ATOM 2229 N N . GLY A 1 291 ? 4.947 30.098 -31.243 1.00 32.34 291 GLY A N 1
ATOM 2230 C CA . GLY A 1 291 ? 4.801 30.397 -29.804 1.00 32.34 291 GLY A CA 1
ATOM 2231 C C . GLY A 1 291 ? 4.151 29.173 -29.145 1.00 32.34 291 GLY A C 1
ATOM 2232 O O . GLY A 1 291 ? 3.061 28.815 -29.565 1.00 32.34 291 GLY A O 1
ATOM 2233 N N . TRP A 1 292 ? 4.724 28.429 -28.194 1.00 37.34 292 TRP A N 1
ATOM 2234 C CA . TRP A 1 292 ? 5.433 28.761 -26.945 1.00 37.34 292 TRP A CA 1
ATOM 2235 C C . TRP A 1 292 ? 6.357 27.564 -26.586 1.00 37.34 292 TRP A C 1
ATOM 2237 O O . TRP A 1 292 ? 5.958 26.431 -26.822 1.00 37.34 292 TRP A O 1
ATOM 2247 N N . GLY A 1 293 ? 7.642 27.731 -26.223 1.00 34.53 293 GLY A N 1
ATOM 2248 C CA . GLY A 1 293 ? 8.149 27.960 -24.846 1.00 34.53 293 GLY A CA 1
ATOM 2249 C C . GLY A 1 293 ? 8.210 26.632 -24.061 1.00 34.53 293 GLY A C 1
ATOM 2250 O O . GLY A 1 293 ? 7.216 25.928 -24.036 1.00 34.53 293 GLY A O 1
ATOM 2251 N N . SER A 1 294 ? 9.273 26.143 -23.415 1.00 39.06 294 SER A N 1
ATOM 2252 C CA . SER A 1 294 ? 10.544 26.635 -22.849 1.00 39.06 294 SER A CA 1
ATOM 2253 C C . SER A 1 294 ? 11.465 25.393 -22.732 1.00 39.06 294 SER A C 1
ATOM 2255 O O . SER A 1 294 ? 10.960 24.285 -22.622 1.00 39.06 294 SER A O 1
ATOM 2257 N N . GLY A 1 295 ? 12.797 25.416 -22.766 1.00 31.92 295 GLY A N 1
ATOM 2258 C CA . GLY A 1 295 ? 13.736 26.362 -22.172 1.00 31.92 295 GLY A CA 1
ATOM 2259 C C . GLY A 1 295 ? 14.621 25.611 -21.165 1.00 31.92 295 GLY A C 1
ATOM 2260 O O . GLY A 1 295 ? 14.350 25.639 -19.972 1.00 31.92 295 GLY A O 1
ATOM 2261 N N . GLY A 1 296 ? 15.670 24.935 -21.646 1.00 31.16 296 GLY A N 1
ATOM 2262 C CA . GLY A 1 296 ? 16.781 24.429 -20.831 1.00 31.16 296 GLY A CA 1
ATOM 2263 C C . GLY A 1 296 ? 18.006 25.304 -21.075 1.00 31.16 296 GLY A C 1
ATOM 2264 O O . GLY A 1 296 ? 18.711 25.127 -22.063 1.00 31.16 296 GLY A O 1
ATOM 2265 N N . GLY A 1 297 ? 18.189 26.320 -20.231 1.00 31.34 297 GLY A N 1
ATOM 2266 C CA . GLY A 1 297 ? 19.198 27.361 -20.396 1.00 31.34 297 GLY A CA 1
ATOM 2267 C C . GLY A 1 297 ? 20.632 26.862 -20.212 1.00 31.34 297 GLY A C 1
ATOM 2268 O O . GLY A 1 297 ? 21.048 26.546 -19.102 1.00 31.34 297 GLY A O 1
ATOM 2269 N N . GLY A 1 298 ? 21.411 26.899 -21.293 1.00 30.95 298 GLY A N 1
ATOM 2270 C CA . GLY A 1 298 ? 22.868 26.961 -21.244 1.00 30.95 298 GLY A CA 1
ATOM 2271 C C . GLY A 1 298 ? 23.314 28.407 -21.031 1.00 30.95 298 GLY A C 1
ATOM 2272 O O . GLY A 1 298 ? 23.253 29.233 -21.942 1.00 30.95 298 GLY A O 1
ATOM 2273 N N . PHE A 1 299 ? 23.746 28.730 -19.813 1.00 31.77 299 PHE A N 1
ATOM 2274 C CA . PHE A 1 299 ? 24.425 29.987 -19.513 1.00 31.77 299 PHE A CA 1
ATOM 2275 C C . PHE A 1 299 ? 25.845 29.968 -20.096 1.00 31.77 299 PHE A C 1
ATOM 2277 O O . PHE A 1 299 ? 26.781 29.472 -19.478 1.00 31.77 299 PHE A O 1
ATOM 2284 N N . CYS A 1 300 ? 26.024 30.604 -21.251 1.00 38.31 300 CYS A N 1
ATOM 2285 C CA . CYS A 1 300 ? 27.293 31.217 -21.634 1.00 38.31 300 CYS A CA 1
ATOM 2286 C C . CYS A 1 300 ? 27.028 32.704 -21.892 1.00 38.31 300 CYS A C 1
ATOM 2288 O O . CYS A 1 300 ? 26.557 33.079 -22.962 1.00 38.31 300 CYS A O 1
ATOM 2290 N N . ARG A 1 301 ? 27.297 33.568 -20.905 1.00 35.25 301 ARG A N 1
ATOM 2291 C CA . ARG A 1 301 ? 27.350 35.021 -21.121 1.00 35.25 301 ARG A CA 1
ATOM 2292 C C . ARG A 1 301 ? 28.758 35.539 -20.883 1.00 35.25 301 ARG A C 1
ATOM 2294 O O . ARG A 1 301 ? 29.203 35.716 -19.753 1.00 35.25 301 ARG A O 1
ATOM 2301 N N . SER A 1 302 ? 29.415 35.841 -21.991 1.00 33.12 302 SER A N 1
ATOM 2302 C CA . SER A 1 302 ? 30.553 36.740 -22.064 1.00 33.12 302 SER A CA 1
ATOM 2303 C C . SER A 1 302 ? 30.053 38.190 -21.982 1.00 33.12 302 SER A C 1
ATOM 2305 O O . SER A 1 302 ? 29.395 38.666 -22.895 1.00 33.12 302 SER A O 1
ATOM 2307 N N . ARG A 1 303 ? 30.412 38.862 -20.883 1.00 31.89 303 ARG A N 1
ATOM 2308 C CA . ARG A 1 303 ? 31.185 40.120 -20.852 1.00 31.89 303 ARG A CA 1
ATOM 2309 C C . ARG A 1 303 ? 30.595 41.435 -21.439 1.00 31.89 303 ARG A C 1
ATOM 2311 O O . ARG A 1 303 ? 30.456 41.583 -22.645 1.00 31.89 303 ARG A O 1
ATOM 2318 N N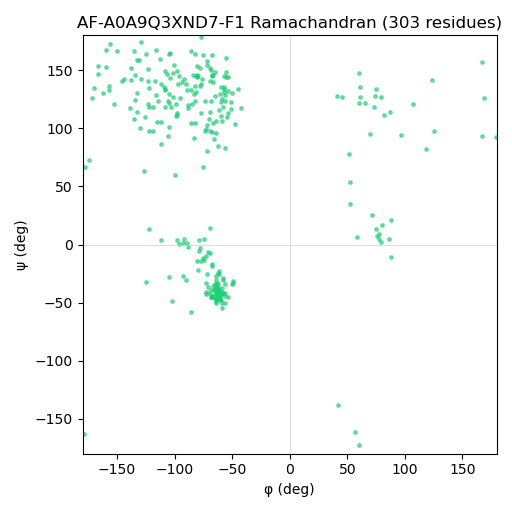 . TRP A 1 304 ? 30.537 42.415 -20.520 1.00 27.20 304 TRP A N 1
ATOM 2319 C CA . TRP A 1 304 ? 30.712 43.883 -20.620 1.00 27.20 304 TRP A CA 1
ATOM 2320 C C . TRP A 1 304 ? 29.485 44.806 -20.516 1.00 27.20 304 TRP A C 1
ATOM 2322 O O . TRP A 1 304 ? 28.611 44.791 -21.376 1.00 27.20 304 TRP A O 1
ATOM 2332 N N . CYS A 1 305 ? 29.609 45.673 -19.495 1.00 34.56 305 CYS A N 1
ATOM 2333 C CA . CYS A 1 305 ? 28.949 46.948 -19.180 1.00 34.56 305 CYS A CA 1
ATOM 2334 C C . CYS A 1 305 ? 27.481 46.908 -18.746 1.00 34.56 305 CYS A C 1
ATOM 2336 O O . CYS A 1 305 ? 26.593 46.751 -19.607 1.00 34.56 305 CYS A O 1
#